Protein 3HV8 (pdb70)

B-factor: mean 33.68, std 11.23, range [19.71, 90.0]

CATH classification: 3.20.20.450

Organism: Pseudomonas aeruginosa (strain ATCC 15692 / DSM 22644 / CIP 104116 / JCM 14847 / LMG 12228 / 1C / PRS 101 / PAO1) (NCBI:txid208964)

Structure (mmCIF, N/CA/C/O backbone):
data_3HV8
#
_entry.id   3HV8
#
_cell.length_a   93.950
_cell.length_b   93.950
_cell.length_c   68.450
_cell.angle_alpha   90.00
_cell.angle_beta   90.00
_cell.angle_gamma   90.00
#
_symmetry.space_group_name_H-M   'P 41 21 2'
#
loop_
_entity.id
_entity.type
_entity.pdbx_description
1 polymer 'Protein FimX'
2 non-polymer "9,9'-[(2R,3R,3aS,5S,7aR,9R,10R,10aS,12S,14aR)-3,5,10,12-tetrahydroxy-5,12-dioxidooctahydro-2H,7H-difuro[3,2-d:3',2'-j][1,3,7,9,2,8]tetraoxadiphosphacyclododecine-2,9-diyl]bis(2-amino-1,9-dihydro-6H-purin-6-one)"
3 water water
#
loop_
_atom_site.group_PDB
_atom_site.id
_atom_site.type_symbol
_atom_site.label_atom_id
_atom_site.label_alt_id
_atom_site.label_comp_id
_atom_site.label_asym_id
_atom_site.label_entity_id
_atom_site.label_seq_id
_atom_site.pdbx_PDB_ins_code
_atom_site.Cartn_x
_atom_site.Cartn_y
_atom_site.Cartn_z
_atom_site.occupancy
_atom_site.B_iso_or_equiv
_atom_site.auth_seq_id
_atom_site.auth_comp_id
_atom_site.auth_asym_id
_atom_site.auth_atom_id
_atom_site.pdbx_PDB_model_num
ATOM 1 N N . GLY A 1 18 ? -23.273 -23.008 -23.761 1.00 49.50 441 GLY A N 1
ATOM 2 C CA . GLY A 1 18 ? -22.725 -24.287 -23.341 1.00 48.42 441 GLY A CA 1
ATOM 3 C C . GLY A 1 18 ? -23.631 -24.936 -22.312 1.00 53.72 441 GLY A C 1
ATOM 4 O O . GLY A 1 18 ? -24.786 -25.243 -22.603 1.00 56.23 441 GLY A O 1
ATOM 5 N N . ASP A 1 19 ? -23.112 -25.079 -21.111 1.00 37.94 442 ASP A N 1
ATOM 6 C CA . ASP A 1 19 ? -23.902 -25.318 -19.946 1.00 44.34 442 ASP A CA 1
ATOM 7 C C . ASP A 1 19 ? -23.487 -24.188 -18.999 1.00 33.80 442 ASP A C 1
ATOM 8 O O . ASP A 1 19 ? -22.686 -24.374 -18.120 1.00 31.62 442 ASP A O 1
ATOM 13 N N . VAL A 1 20 ? -24.022 -23.003 -19.275 1.00 32.30 443 VAL A N 1
ATOM 14 C CA . VAL A 1 20 ? -23.904 -21.859 -18.405 1.00 29.53 443 VAL A CA 1
ATOM 15 C C . VAL A 1 20 ? -24.288 -22.244 -16.981 1.00 31.38 443 VAL A C 1
ATOM 16 O O . VAL A 1 20 ? -23.667 -21.767 -16.039 1.00 27.50 443 VAL A O 1
ATOM 20 N N . ILE A 1 21 ? -25.28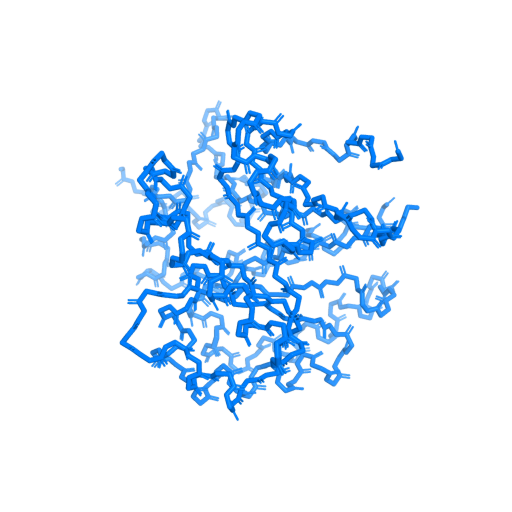5 -23.111 -16.812 1.00 27.31 444 ILE A N 1
ATOM 21 C CA . ILE A 1 21 ? -25.755 -23.469 -15.474 1.00 28.74 444 ILE A CA 1
ATOM 22 C C . ILE A 1 21 ? -24.672 -24.210 -14.697 1.00 29.44 444 ILE A C 1
ATOM 23 O O . ILE A 1 21 ? -24.354 -23.855 -13.556 1.00 29.01 444 ILE A O 1
ATOM 28 N N . ALA A 1 22 ? -24.081 -25.223 -15.323 1.00 30.10 445 ALA A N 1
ATOM 29 C CA . ALA A 1 22 ? -22.982 -25.942 -14.684 1.00 31.54 445 ALA A CA 1
ATOM 30 C C . ALA A 1 22 ? -21.823 -25.010 -14.352 1.00 28.45 445 ALA A C 1
ATOM 31 O O . ALA A 1 22 ? -21.236 -25.102 -13.270 1.00 31.37 445 ALA A O 1
ATOM 33 N N . ILE A 1 23 ? -21.487 -24.111 -15.274 1.00 27.28 446 ILE A N 1
ATOM 34 C CA . ILE A 1 23 ? -20.438 -23.130 -15.030 1.00 25.02 446 ILE A CA 1
ATOM 35 C C . ILE A 1 23 ? -20.761 -22.223 -13.833 1.00 27.82 446 ILE A C 1
ATOM 36 O O . ILE A 1 23 ? -19.901 -21.966 -12.994 1.00 27.61 446 ILE A O 1
ATOM 41 N N . LEU A 1 24 ? -21.999 -21.747 -13.744 1.00 28.07 447 LEU A N 1
ATOM 42 C CA . LEU A 1 24 ? -22.410 -20.899 -12.626 1.00 25.47 447 LEU A CA 1
ATOM 43 C C . LEU A 1 24 ? -22.374 -21.623 -11.288 1.00 28.64 447 LEU A C 1
ATOM 44 O O . LEU A 1 24 ? -21.916 -21.056 -10.285 1.00 28.02 447 LEU A O 1
ATOM 49 N N . GLN A 1 25 ? -22.871 -22.857 -11.264 1.00 27.58 448 GLN A N 1
ATOM 50 C CA . GLN A 1 25 ? -22.858 -23.660 -10.043 1.00 30.98 448 GLN A CA 1
ATOM 51 C C . GLN A 1 25 ? -21.427 -23.774 -9.511 1.00 28.63 448 GLN A C 1
ATOM 52 O O . GLN A 1 25 ? -21.173 -23.577 -8.320 1.00 30.84 448 GLN A O 1
ATOM 58 N N . GLN A 1 26 ? -20.504 -24.074 -10.411 1.00 28.71 449 GLN A N 1
ATOM 59 C CA . GLN A 1 26 ? -19.089 -24.199 -10.068 1.00 31.20 449 GLN A CA 1
ATOM 60 C C . GLN A 1 26 ? -18.481 -22.850 -9.672 1.00 31.59 449 GLN A C 1
ATOM 61 O O . GLN A 1 26 ? -17.729 -22.755 -8.704 1.00 30.58 449 GLN A O 1
ATOM 67 N N . ALA A 1 27 ? -18.805 -21.800 -10.419 1.00 27.23 450 ALA A N 1
ATOM 68 C CA . ALA A 1 27 ? -18.272 -20.465 -10.146 1.00 26.79 450 ALA A CA 1
ATOM 69 C C . ALA A 1 27 ? -18.609 -19.967 -8.734 1.00 25.29 450 ALA A C 1
ATOM 70 O O . ALA A 1 27 ? -17.774 -19.320 -8.094 1.00 26.15 450 ALA A O 1
ATOM 72 N N . LEU A 1 28 ? -19.825 -20.259 -8.276 1.00 26.46 451 LEU A N 1
ATOM 73 C CA . LEU A 1 28 ? -20.308 -19.885 -6.947 1.00 27.31 451 LEU A CA 1
ATOM 74 C C . LEU A 1 28 ? -19.514 -20.536 -5.829 1.00 31.72 451 LEU A C 1
ATOM 75 O O . LEU A 1 28 ? -19.517 -20.049 -4.696 1.00 34.06 451 LEU A O 1
ATOM 80 N N . GLU A 1 29 ? -18.843 -21.634 -6.153 1.00 27.50 452 GLU A N 1
ATOM 81 C CA . GLU A 1 29 ? -18.052 -22.357 -5.153 1.00 32.98 452 GLU A CA 1
ATOM 82 C C . GLU A 1 29 ? -16.547 -22.145 -5.294 1.00 33.00 452 GLU A C 1
ATOM 83 O O . GLU A 1 29 ? -15.770 -22.645 -4.473 1.00 33.43 452 GLU A O 1
ATOM 89 N N . THR A 1 30 ? -16.124 -21.415 -6.316 1.00 28.26 453 THR A N 1
ATOM 90 C CA . THR A 1 30 ? -14.696 -21.221 -6.575 1.00 30.17 453 THR A CA 1
ATOM 91 C C . THR A 1 30 ? -14.259 -19.763 -6.734 1.00 27.00 453 THR A C 1
ATOM 92 O O . THR A 1 30 ? -13.158 -19.488 -7.207 1.00 28.21 453 THR A O 1
ATOM 96 N N . ASN A 1 31 ? -15.121 -18.823 -6.343 1.00 27.10 454 ASN A N 1
ATOM 97 C CA . ASN A 1 31 ? -14.845 -17.387 -6.524 1.00 27.50 454 ASN A CA 1
ATOM 98 C C . ASN A 1 31 ? -14.563 -17.008 -7.975 1.00 23.53 454 ASN A C 1
ATOM 99 O O . ASN A 1 31 ? -13.771 -16.111 -8.239 1.00 27.04 454 ASN A O 1
ATOM 104 N N . SER A 1 32 ? -15.225 -17.688 -8.915 1.00 25.59 455 SER A N 1
ATOM 105 C CA . SER A 1 32 ? -14.986 -17.408 -10.325 1.00 26.83 455 SER A CA 1
ATOM 106 C C . SER A 1 32 ? -15.897 -16.294 -10.824 1.00 26.73 455 SER A C 1
ATOM 107 O O . SER A 1 32 ? -16.532 -16.408 -11.879 1.00 28.60 455 SER A O 1
ATOM 110 N N . PHE A 1 33 ? -15.945 -15.232 -10.035 1.00 26.07 456 PHE A N 1
ATOM 111 C CA . PHE A 1 33 ? -16.617 -13.977 -10.380 1.00 24.54 456 PHE A CA 1
ATOM 112 C C . PHE A 1 33 ? -15.663 -12.843 -10.051 1.00 27.98 456 PHE A C 1
ATOM 113 O O . PHE A 1 33 ? -14.717 -13.001 -9.258 1.00 28.09 456 PHE A O 1
ATOM 121 N N . ARG A 1 34 ? -15.915 -11.677 -10.626 1.00 25.96 457 ARG A N 1
ATOM 122 C CA . ARG A 1 34 ? -15.126 -10.506 -10.304 1.00 24.25 457 ARG A CA 1
ATOM 123 C C . ARG A 1 34 ? -16.070 -9.322 -10.117 1.00 25.86 457 ARG A C 1
ATOM 124 O O . ARG A 1 34 ? -17.013 -9.148 -10.895 1.00 23.70 457 ARG A O 1
ATOM 132 N N . LEU A 1 35 ? -15.824 -8.511 -9.093 1.00 24.00 458 LEU A N 1
ATOM 133 C CA . LEU A 1 35 ? -16.542 -7.249 -8.934 1.00 24.17 458 LEU A CA 1
ATOM 134 C C . LEU A 1 35 ? -15.783 -6.106 -9.597 1.00 25.35 458 LEU A C 1
ATOM 135 O O . LEU A 1 35 ? -14.563 -5.952 -9.412 1.00 26.99 458 LEU A O 1
ATOM 140 N N . LEU A 1 36 ? -16.509 -5.293 -10.363 1.00 23.73 459 LEU A N 1
ATOM 141 C CA . LEU A 1 36 ? -15.999 -4.025 -10.852 1.00 22.84 459 LEU A CA 1
ATOM 142 C C . LEU A 1 36 ? -16.743 -2.893 -10.135 1.00 24.47 459 LEU A C 1
ATOM 143 O O . LEU A 1 36 ? -17.834 -3.099 -9.585 1.00 23.76 459 LEU A O 1
ATOM 148 N N . PHE A 1 37 ? -16.155 -1.700 -10.174 1.00 23.00 460 PHE A N 1
ATOM 149 C CA . PHE A 1 37 ? -16.624 -0.547 -9.422 1.00 23.89 460 PHE A CA 1
ATOM 150 C C . PHE A 1 37 ? -16.669 0.648 -10.335 1.00 24.89 460 PHE A C 1
ATOM 151 O O . PHE A 1 37 ? -15.694 0.940 -11.021 1.00 26.31 460 PHE A O 1
ATOM 159 N N . GLN A 1 38 ? -17.807 1.330 -10.378 1.00 22.33 461 GLN A N 1
ATOM 160 C CA . GLN A 1 38 ? -17.923 2.533 -11.191 1.00 22.55 461 GLN A CA 1
ATOM 161 C C . GLN A 1 38 ? -18.331 3.703 -10.317 1.00 23.82 461 GLN A C 1
ATOM 162 O O . GLN A 1 38 ? -19.402 3.687 -9.711 1.00 24.42 461 GLN A O 1
ATOM 168 N N . PRO A 1 39 ? -17.490 4.740 -10.254 1.00 22.90 462 PRO A N 1
ATOM 169 C CA . PRO A 1 39 ? -17.766 5.824 -9.305 1.00 22.72 462 PRO A CA 1
ATOM 170 C C . PRO A 1 39 ? -19.032 6.586 -9.659 1.00 22.13 462 PRO A C 1
ATOM 171 O O . PRO A 1 39 ? -19.394 6.725 -10.836 1.00 23.97 462 PRO A O 1
ATOM 175 N N . VAL A 1 40 ? -19.716 7.047 -8.612 1.00 22.31 463 VAL A N 1
ATOM 176 C CA . VAL A 1 40 ? -20.896 7.890 -8.721 1.00 22.42 463 VAL A CA 1
ATOM 177 C C . VAL A 1 40 ? -20.498 9.234 -8.115 1.00 23.52 463 VAL A C 1
ATOM 178 O O . VAL A 1 40 ? -20.091 9.309 -6.955 1.00 26.99 463 VAL A O 1
ATOM 182 N N . ILE A 1 41 ? -20.610 10.287 -8.914 1.00 23.87 464 ILE A N 1
ATOM 183 C CA . ILE A 1 41 ? -20.021 11.579 -8.581 1.00 25.62 464 ILE A CA 1
ATOM 184 C C . ILE A 1 41 ? -21.071 12.559 -8.036 1.00 24.40 464 ILE A C 1
ATOM 185 O O . ILE A 1 41 ? -22.116 12.753 -8.655 1.00 24.39 464 ILE A O 1
ATOM 190 N N . SER A 1 42 ? -20.780 13.164 -6.880 1.00 26.16 465 SER A N 1
ATOM 191 C CA . SER A 1 42 ? -21.637 14.202 -6.285 1.00 25.67 465 S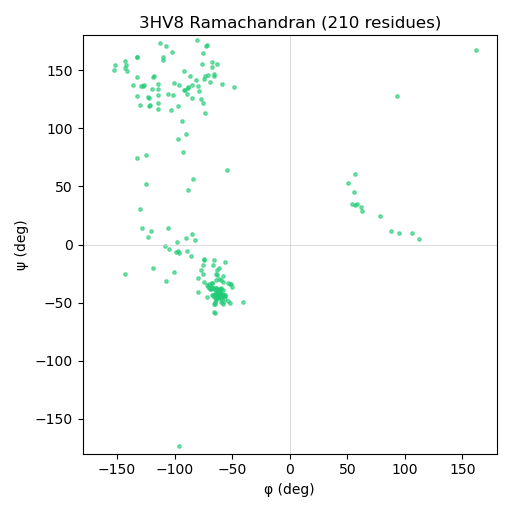ER A CA 1
ATOM 192 C C . SER A 1 42 ? -21.412 15.531 -6.986 1.00 26.78 465 SER A C 1
ATOM 193 O O . SER A 1 42 ? -20.260 15.949 -7.166 1.00 28.61 465 SER A O 1
ATOM 196 N N . LEU A 1 43 ? -22.498 16.196 -7.357 1.00 24.53 466 LEU A N 1
ATOM 197 C CA . LEU A 1 43 ? -22.418 17.540 -7.927 1.00 26.59 466 LEU A CA 1
ATOM 198 C C . LEU A 1 43 ? -22.694 18.632 -6.897 1.00 32.59 466 LEU A C 1
ATOM 199 O O . LEU A 1 43 ? -22.534 19.810 -7.204 1.00 35.44 466 LEU A O 1
ATOM 204 N N . ARG A 1 44 ? -23.101 18.258 -5.685 1.00 26.78 467 ARG A N 1
ATOM 205 C CA . ARG A 1 44 ? -23.615 19.261 -4.744 1.00 27.23 467 ARG A CA 1
ATOM 206 C C . ARG A 1 44 ? -22.845 19.359 -3.438 1.00 29.87 467 ARG A C 1
ATOM 207 O O . ARG A 1 44 ? -23.306 19.999 -2.495 1.00 30.56 467 ARG A O 1
ATOM 215 N N . GLY A 1 45 ? -21.683 18.722 -3.380 1.00 28.85 468 GLY A N 1
ATOM 216 C CA . GLY A 1 45 ? -20.764 18.930 -2.279 1.00 28.81 468 GLY A CA 1
ATOM 217 C C . GLY A 1 45 ? -20.676 17.804 -1.276 1.00 29.95 468 GLY A C 1
ATOM 218 O O . GLY A 1 45 ? -20.055 17.947 -0.222 1.00 32.68 468 GLY A O 1
ATOM 219 N N . ASP A 1 46 ? -21.286 16.667 -1.592 1.00 27.28 469 ASP A N 1
ATOM 220 C CA . ASP A 1 46 ? -21.231 15.552 -0.667 1.00 28.54 469 ASP A CA 1
ATOM 221 C C . ASP A 1 46 ? -19.862 14.887 -0.647 1.00 28.58 469 ASP A C 1
ATOM 222 O O . ASP A 1 46 ? -19.197 14.793 -1.675 1.00 31.60 469 ASP A O 1
ATOM 227 N N . SER A 1 47 ? -19.451 14.408 0.521 1.00 28.92 470 SER A N 1
ATOM 228 C CA . SER A 1 47 ? -18.084 13.922 0.698 1.00 35.14 470 SER A CA 1
ATOM 229 C C . SER A 1 47 ? -17.907 12.408 0.573 1.00 34.84 470 SER A C 1
ATOM 230 O O . SER A 1 47 ? -16.782 11.915 0.608 1.00 32.70 470 SER A O 1
ATOM 233 N N . HIS A 1 48 ? -18.997 11.662 0.425 1.00 29.52 471 HIS A N 1
ATOM 234 C CA . HIS A 1 48 ? -18.883 10.215 0.282 1.00 29.84 471 HIS A CA 1
ATOM 235 C C . HIS A 1 48 ? -18.169 9.837 -1.013 1.00 29.08 471 HIS A C 1
ATOM 236 O O . HIS A 1 48 ? -18.326 10.500 -2.034 1.00 31.59 471 HIS A O 1
ATOM 243 N N . GLU A 1 49 ? -17.395 8.756 -0.961 1.00 28.06 472 GLU A N 1
ATOM 244 C CA . GLU A 1 49 ? -16.813 8.169 -2.162 1.00 27.75 472 GLU A CA 1
ATOM 245 C C . GLU A 1 49 ? -17.701 7.013 -2.604 1.00 29.04 472 GLU A C 1
ATOM 246 O O . GLU A 1 49 ? -17.547 5.864 -2.164 1.00 30.34 472 GLU A O 1
ATOM 252 N N . ASN A 1 50 ? -18.658 7.331 -3.461 1.00 23.84 473 ASN A N 1
ATOM 253 C CA . ASN A 1 50 ? -19.659 6.349 -3.865 1.00 24.42 473 ASN A CA 1
ATOM 254 C C . ASN A 1 50 ? -19.198 5.546 -5.075 1.00 23.21 473 ASN A C 1
ATOM 255 O O . ASN A 1 50 ? -18.699 6.128 -6.050 1.00 23.39 473 ASN A O 1
ATOM 260 N N . TYR A 1 51 ? -19.385 4.223 -5.042 1.00 22.77 474 TYR A N 1
ATOM 261 C CA . TYR A 1 51 ? -19.204 3.399 -6.239 1.00 22.58 474 TYR A CA 1
ATOM 262 C C . TYR A 1 51 ? -20.366 2.444 -6.417 1.00 22.36 474 TYR A C 1
ATOM 263 O O . TYR A 1 51 ? -20.910 1.915 -5.429 1.00 23.60 474 TYR A O 1
ATOM 272 N N . GLU A 1 52 ? -20.735 2.201 -7.665 1.00 20.92 475 GLU A N 1
ATOM 273 C CA . GLU A 1 52 ? -21.628 1.102 -8.004 1.00 20.20 475 GLU A CA 1
ATOM 274 C C . GLU A 1 52 ? -20.824 -0.156 -8.244 1.00 21.40 475 GLU A C 1
ATOM 275 O O . GLU A 1 52 ? -19.789 -0.130 -8.922 1.00 22.60 475 GLU A O 1
ATOM 281 N N . VAL A 1 53 ? -21.300 -1.254 -7.675 1.00 20.52 476 VAL A N 1
ATOM 282 C CA . VAL A 1 53 ? -20.725 -2.577 -7.884 1.00 21.25 476 VAL A CA 1
ATOM 283 C C . VAL A 1 53 ? -21.387 -3.252 -9.100 1.00 21.77 476 VAL A C 1
ATOM 284 O O . VAL A 1 53 ? -22.615 -3.277 -9.222 1.00 21.55 476 VAL A O 1
ATOM 288 N N . LEU A 1 54 ? -20.564 -3.763 -10.008 1.00 21.46 477 LEU A N 1
ATOM 289 C CA . LEU A 1 54 ? -21.040 -4.463 -11.200 1.00 20.71 477 LEU A CA 1
ATOM 290 C C . LEU A 1 54 ? -20.361 -5.814 -11.302 1.00 20.61 477 LEU A C 1
ATOM 291 O O . LEU A 1 54 ? -19.145 -5.930 -11.093 1.00 24.51 477 LEU A O 1
ATOM 296 N N . LEU A 1 55 ? -21.139 -6.837 -11.620 1.00 21.41 478 LEU A N 1
ATOM 297 C CA . LEU A 1 55 ? -20.661 -8.223 -11.574 1.00 23.23 478 LEU A CA 1
ATOM 298 C C . LEU A 1 55 ? -20.177 -8.757 -12.920 1.00 23.84 478 LEU A C 1
ATOM 299 O O . LEU A 1 55 ? -20.810 -8.530 -13.940 1.00 22.74 478 LEU A O 1
ATOM 304 N N . ARG A 1 56 ? -19.059 -9.472 -12.923 1.00 23.66 479 ARG A N 1
ATOM 305 C CA . ARG A 1 56 ? -18.648 -10.209 -14.110 1.00 22.12 479 ARG A CA 1
ATOM 306 C C . ARG A 1 56 ? -18.408 -11.657 -13.718 1.00 23.47 479 ARG A C 1
ATOM 307 O O . ARG A 1 56 ? -17.842 -11.937 -12.665 1.00 24.87 479 ARG A O 1
ATOM 315 N N . LEU A 1 57 ? -18.867 -12.584 -14.545 1.00 25.06 480 LEU A N 1
ATOM 316 C CA . LEU A 1 57 ? -18.514 -13.989 -14.382 1.00 26.19 480 LEU A CA 1
ATOM 317 C C . LEU A 1 57 ? -17.132 -14.198 -15.009 1.00 27.21 480 LEU A C 1
ATOM 318 O O . LEU A 1 57 ? -16.813 -13.591 -16.021 1.00 27.62 480 LEU A O 1
ATOM 323 N N . LEU A 1 58 ? -16.296 -15.028 -14.388 1.00 26.75 481 LEU A N 1
ATOM 324 C CA . LEU A 1 58 ? -15.008 -15.346 -15.001 1.00 27.81 481 LEU A CA 1
ATOM 325 C C . LEU A 1 58 ? -15.153 -16.736 -15.586 1.00 28.95 481 LEU A C 1
ATOM 326 O O . LEU A 1 58 ? -15.436 -17.687 -14.863 1.00 30.87 481 LEU A O 1
ATOM 331 N N . ASN A 1 59 ? -15.064 -16.831 -16.910 1.00 35.50 482 ASN A N 1
ATOM 332 C CA . ASN A 1 59 ? -15.228 -18.116 -17.576 1.00 39.18 482 ASN A CA 1
ATOM 333 C C . ASN A 1 59 ? -14.000 -18.990 -17.327 1.00 40.09 482 ASN A C 1
ATOM 334 O O . ASN A 1 59 ? -13.009 -18.520 -16.767 1.00 37.28 482 ASN A O 1
ATOM 339 N N . PRO A 1 60 ? -14.068 -20.273 -17.706 1.00 42.50 483 PRO A N 1
ATOM 340 C CA . PRO A 1 60 ? -12.926 -21.134 -17.385 1.00 43.61 483 PRO A CA 1
ATOM 341 C C . PRO A 1 60 ? -11.579 -20.638 -17.928 1.00 49.66 483 PRO A C 1
ATOM 342 O O . PRO A 1 60 ? -10.553 -21.125 -17.469 1.00 47.59 483 PRO A O 1
ATOM 346 N N . GLN A 1 61 ? -11.574 -19.686 -18.859 1.00 51.57 484 GLN A N 1
ATOM 347 C CA . GLN A 1 61 ? -10.315 -19.145 -19.379 1.00 50.50 484 GLN A CA 1
ATOM 348 C C . GLN A 1 61 ? -9.903 -17.841 -18.709 1.00 51.62 484 GLN A C 1
ATOM 349 O O . GLN A 1 61 ? -8.896 -17.241 -19.081 1.00 47.35 484 GLN A O 1
ATOM 355 N N . GLY A 1 62 ? -10.684 -17.395 -17.730 1.00 47.59 485 GLY A N 1
ATOM 356 C CA . GLY A 1 62 ? -10.345 -16.191 -16.992 1.00 43.16 485 GLY A CA 1
ATOM 357 C C . GLY A 1 62 ? -10.872 -14.908 -17.618 1.00 38.13 485 GLY A C 1
ATOM 358 O O . GLY A 1 62 ? -10.474 -13.814 -17.226 1.00 38.85 485 GLY A O 1
ATOM 359 N N . GLN A 1 63 ? -11.766 -15.043 -18.594 1.00 40.36 486 GLN A N 1
ATOM 360 C CA . GLN A 1 63 ? -12.352 -13.877 -19.256 1.00 43.21 486 GLN A CA 1
ATOM 361 C C . GLN A 1 63 ? -13.582 -13.339 -18.518 1.00 26.57 486 GLN A C 1
ATOM 362 O O . GLN A 1 63 ? -14.364 -14.110 -17.966 1.00 34.22 486 GLN A O 1
ATOM 368 N N . GLU A 1 64 ? -13.746 -12.019 -18.542 1.00 34.00 487 GLU A N 1
ATOM 369 C CA . GLU A 1 64 ? -14.934 -11.394 -17.960 1.00 34.07 487 GLU A CA 1
ATOM 370 C C . GLU A 1 64 ? -16.127 -11.560 -18.887 1.00 30.88 487 GLU A C 1
ATOM 371 O O . GLU A 1 64 ? -16.068 -11.209 -20.067 1.00 35.93 487 GLU A O 1
ATOM 377 N N . VAL A 1 65 ? -17.201 -12.115 -18.339 1.00 28.48 488 VAL A N 1
ATOM 378 C CA . VAL A 1 65 ? -18.456 -12.319 -19.052 1.00 29.86 488 VAL A CA 1
ATOM 379 C C . VAL A 1 65 ? -19.515 -11.441 -18.393 1.00 28.28 488 VAL A C 1
ATOM 380 O O . VAL A 1 65 ? -19.688 -11.470 -17.176 1.00 28.51 488 VAL A O 1
ATOM 384 N N . PRO A 1 66 ? -20.227 -10.646 -19.198 1.00 28.19 489 PRO A N 1
ATOM 385 C CA . PRO A 1 66 ? -21.209 -9.686 -18.680 1.00 25.15 489 PRO A CA 1
ATOM 386 C C . PRO A 1 66 ? -22.507 -10.333 -18.230 1.00 26.19 489 PRO A C 1
ATOM 387 O O . PRO A 1 66 ? -22.858 -11.420 -18.709 1.00 26.37 489 PRO A O 1
ATOM 391 N N . PRO A 1 67 ? -23.227 -9.663 -17.316 1.00 23.98 490 PRO A N 1
ATOM 392 C CA . PRO A 1 67 ? -24.493 -10.148 -16.74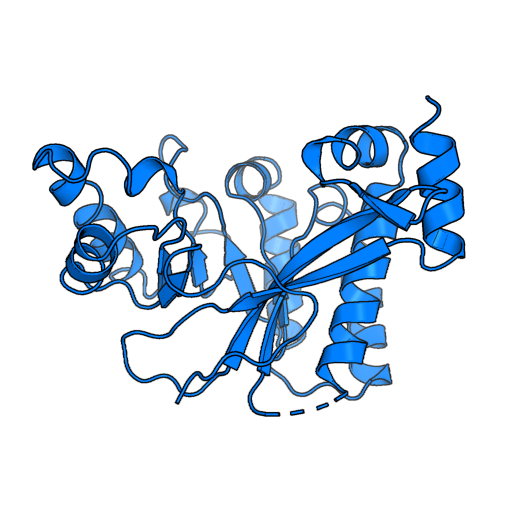5 1.00 24.08 490 PRO A CA 1
ATOM 393 C C . PRO A 1 67 ? -25.509 -10.580 -17.793 1.00 24.18 490 PRO A C 1
ATOM 394 O O . PRO A 1 67 ? -26.269 -11.528 -17.560 1.00 25.22 490 PRO A O 1
ATOM 398 N N . ALA A 1 68 ? -25.514 -9.898 -18.929 1.00 24.87 491 ALA A N 1
ATOM 399 C CA . ALA A 1 68 ? -26.431 -10.229 -20.014 1.00 24.84 491 ALA A CA 1
ATOM 400 C C . ALA A 1 68 ? -26.384 -11.710 -20.392 1.00 28.14 491 ALA A C 1
ATOM 401 O O . ALA A 1 68 ? -27.407 -12.284 -20.762 1.00 26.92 491 ALA A O 1
ATOM 403 N N . GLU A 1 69 ? -25.204 -12.323 -20.285 1.00 25.94 492 GLU A N 1
ATOM 404 C CA . GLU A 1 69 ? -25.017 -13.705 -20.730 1.00 27.25 492 GLU A CA 1
ATOM 405 C C . GLU A 1 69 ? -25.302 -14.777 -19.680 1.00 29.14 492 GLU A C 1
ATOM 406 O O . GLU A 1 69 ? -25.272 -15.977 -19.997 1.00 32.98 492 GLU A O 1
ATOM 412 N N . PHE A 1 70 ? -25.584 -14.391 -18.439 1.00 25.43 493 PHE A N 1
ATOM 413 C CA . PHE A 1 70 ? -25.801 -15.409 -17.408 1.00 25.36 493 PHE A CA 1
ATOM 414 C C . PHE A 1 70 ? -26.863 -15.136 -16.349 1.00 21.78 493 PHE A C 1
ATOM 415 O O . PHE A 1 70 ? -27.376 -16.076 -15.770 1.00 24.30 493 PHE A O 1
ATOM 423 N N . LEU A 1 71 ? -27.193 -13.871 -16.059 1.00 23.28 494 LEU A N 1
ATOM 424 C CA . LEU A 1 71 ? -28.135 -13.597 -14.966 1.00 25.09 494 LEU A CA 1
ATOM 425 C C . LEU A 1 71 ? -29.527 -14.162 -15.206 1.00 21.93 494 LEU A C 1
ATOM 426 O O . LEU A 1 71 ? -30.165 -14.693 -14.277 1.00 24.17 494 LEU A O 1
ATOM 431 N N . HIS A 1 72 ? -30.009 -14.078 -16.450 1.00 23.74 495 HIS A N 1
ATOM 432 C CA . HIS A 1 72 ? -31.317 -14.636 -16.800 1.00 25.18 495 HIS A CA 1
ATOM 433 C C . HIS A 1 72 ? -31.397 -16.139 -16.555 1.00 23.79 495 HIS A C 1
ATOM 434 O O . HIS A 1 72 ? -32.336 -16.629 -15.914 1.00 22.92 495 HIS A O 1
ATOM 441 N N . ALA A 1 73 ? -30.394 -16.863 -17.049 1.00 23.42 496 ALA A N 1
ATOM 442 C CA . ALA A 1 73 ? -30.361 -18.307 -16.928 1.00 24.84 496 ALA A CA 1
ATOM 443 C C . ALA A 1 73 ? -30.181 -18.675 -15.459 1.00 21.16 496 ALA A C 1
ATOM 444 O O . ALA A 1 73 ? -30.788 -19.602 -14.960 1.00 22.68 496 ALA A O 1
ATOM 446 N N . ALA A 1 74 ? -29.383 -17.888 -14.748 1.00 23.36 497 ALA A N 1
ATOM 447 C CA . ALA A 1 74 ? -29.175 -18.131 -13.325 1.00 23.93 497 ALA A CA 1
ATOM 448 C C . ALA A 1 74 ? -30.490 -18.103 -12.564 1.00 22.54 497 ALA A C 1
ATOM 449 O O . ALA A 1 74 ? -30.795 -19.001 -11.774 1.00 24.37 497 ALA A O 1
ATOM 451 N N . LYS A 1 75 ? -31.283 -17.064 -12.792 1.00 23.28 498 LYS A N 1
ATOM 452 C CA . LYS A 1 75 ? -32.558 -16.963 -12.090 1.00 23.53 498 LYS A CA 1
ATOM 453 C C . LYS A 1 75 ? -33.486 -18.151 -12.390 1.00 24.00 498 LYS A C 1
ATOM 454 O O . LYS A 1 75 ? -34.092 -18.731 -11.483 1.00 25.96 498 LYS A O 1
ATOM 460 N N . GLU A 1 76 ? -33.561 -18.531 -13.662 1.00 24.40 499 GLU A N 1
ATOM 461 C CA . GLU A 1 76 ? -34.427 -19.635 -14.068 1.00 26.21 499 GLU A CA 1
ATOM 462 C C . GLU A 1 76 ? -33.975 -20.964 -13.436 1.00 25.39 499 GLU A C 1
ATOM 463 O O . GLU A 1 76 ? -34.806 -21.828 -13.122 1.00 27.12 499 GLU A O 1
ATOM 469 N N . ALA A 1 77 ? -32.670 -21.088 -13.194 1.00 24.57 500 ALA A N 1
ATOM 470 C CA . ALA A 1 77 ? -32.092 -22.292 -12.593 1.00 25.37 500 ALA A CA 1
ATOM 471 C C . ALA A 1 77 ? -32.025 -22.237 -11.072 1.00 29.01 500 ALA A C 1
ATOM 472 O O . ALA A 1 77 ? -31.444 -23.124 -10.449 1.00 29.53 500 ALA A O 1
ATOM 474 N N . GLY A 1 78 ? -32.580 -21.189 -10.464 1.00 25.75 501 GLY A N 1
ATOM 475 C CA . GLY A 1 78 ? -32.626 -21.114 -9.016 1.00 26.90 501 GLY A CA 1
ATOM 476 C C . GLY A 1 78 ? -31.320 -20.694 -8.357 1.00 27.16 501 GLY A C 1
ATOM 477 O O . GLY A 1 78 ? -31.094 -20.999 -7.187 1.00 30.72 501 GLY A O 1
ATOM 478 N N . LEU A 1 79 ? -30.476 -19.988 -9.101 1.00 22.12 502 LEU A N 1
ATOM 479 C CA . LEU A 1 79 ? -29.161 -19.561 -8.615 1.00 23.63 502 LEU A CA 1
ATOM 480 C C . LEU A 1 79 ? -29.059 -18.058 -8.335 1.00 22.12 502 LEU A C 1
ATOM 481 O O . LEU A 1 79 ? -28.000 -17.587 -7.914 1.00 23.60 502 LEU A O 1
ATOM 486 N N . ALA A 1 80 ? -30.136 -17.302 -8.573 1.00 23.45 503 ALA A N 1
ATOM 487 C CA . ALA A 1 80 ? -30.027 -15.841 -8.507 1.00 23.27 503 ALA A CA 1
ATOM 488 C C . ALA A 1 80 ? -29.783 -15.330 -7.088 1.00 22.98 503 ALA A C 1
ATOM 489 O O . ALA A 1 80 ? -29.011 -14.387 -6.888 1.00 22.71 503 ALA A O 1
ATOM 491 N N . GLU A 1 81 ? -30.424 -15.952 -6.103 1.00 23.56 504 GLU A N 1
ATOM 492 C CA . GLU A 1 81 ? -30.209 -15.552 -4.723 1.00 22.62 504 GLU A CA 1
ATOM 493 C C . GLU A 1 81 ? -28.772 -15.807 -4.301 1.00 22.76 504 GLU A C 1
ATOM 494 O O . GLU A 1 81 ? -28.138 -14.963 -3.670 1.00 23.73 504 GLU A O 1
ATOM 500 N N . LYS A 1 82 ? -28.241 -16.972 -4.671 1.00 22.01 505 LYS A N 1
ATOM 501 C CA . LYS A 1 82 ? -26.850 -17.299 -4.350 1.00 24.59 505 LYS A CA 1
ATOM 502 C C . LYS A 1 82 ? -25.861 -16.328 -4.988 1.00 21.52 505 LYS A C 1
ATOM 503 O O . LYS A 1 82 ? -24.876 -15.944 -4.370 1.00 23.61 505 LYS A O 1
ATOM 509 N N . ILE A 1 83 ? -26.098 -15.933 -6.235 1.00 22.36 506 ILE A N 1
ATOM 510 C CA . ILE A 1 83 ? -25.244 -14.936 -6.862 1.00 21.58 506 IL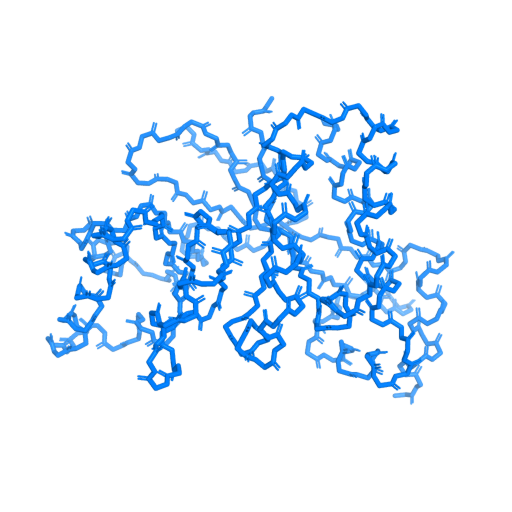E A CA 1
ATOM 511 C C . ILE A 1 83 ? -25.298 -13.610 -6.104 1.00 22.17 506 ILE A C 1
ATOM 512 O O . ILE A 1 83 ? -24.260 -13.002 -5.818 1.00 22.64 506 ILE A O 1
ATOM 517 N N . ASP A 1 84 ? -26.500 -13.174 -5.744 1.00 20.98 507 ASP A N 1
ATOM 518 C CA . ASP A 1 84 ? -26.627 -11.939 -4.979 1.00 22.77 507 ASP A CA 1
ATOM 519 C C . ASP A 1 84 ? -25.903 -12.033 -3.626 1.00 24.42 507 ASP A C 1
ATOM 520 O O . ASP A 1 84 ? -25.247 -11.081 -3.215 1.00 22.33 507 ASP A O 1
ATOM 525 N N . ARG A 1 85 ? -26.000 -13.171 -2.941 1.00 21.97 508 ARG A N 1
ATOM 526 C CA . ARG A 1 85 ? -25.299 -13.300 -1.663 1.00 23.15 508 ARG A CA 1
ATOM 527 C C . ARG A 1 85 ? -23.787 -13.228 -1.868 1.00 23.31 508 ARG A C 1
ATOM 528 O O . ARG A 1 85 ? -23.088 -12.642 -1.042 1.00 23.44 508 ARG A O 1
ATOM 536 N N . TRP A 1 86 ? -23.280 -13.808 -2.960 1.00 22.46 509 TRP A N 1
ATOM 537 C CA . TRP A 1 86 ? -21.844 -13.743 -3.262 1.00 22.71 509 TRP A CA 1
ATOM 538 C C . TRP A 1 86 ? -21.430 -12.280 -3.448 1.00 22.67 509 TRP A C 1
ATOM 539 O O . TRP A 1 86 ? -20.421 -11.827 -2.905 1.00 23.55 509 TRP A O 1
ATOM 550 N N . VAL A 1 87 ? -22.224 -11.527 -4.203 1.00 22.36 510 VAL A N 1
ATOM 551 C CA . VAL A 1 87 ? -21.900 -10.137 -4.455 1.00 23.23 510 VAL A CA 1
ATOM 552 C C . VAL A 1 87 ? -21.934 -9.328 -3.174 1.00 21.99 510 VAL A C 1
ATOM 553 O O . VAL A 1 87 ? -21.020 -8.557 -2.902 1.00 23.17 510 VAL A O 1
ATOM 557 N N . ILE A 1 88 ? -22.989 -9.521 -2.383 1.00 21.29 511 ILE A N 1
ATOM 558 C CA . ILE A 1 88 ? -23.161 -8.766 -1.148 1.00 22.40 511 ILE A CA 1
ATOM 559 C C . ILE A 1 88 ? -22.062 -9.119 -0.156 1.00 25.68 511 ILE A C 1
ATOM 560 O O . ILE A 1 88 ? -21.481 -8.240 0.462 1.00 23.41 511 ILE A O 1
ATOM 565 N N . LEU A 1 89 ? -21.774 -10.404 -0.004 1.00 23.55 512 LEU A N 1
ATOM 566 C CA . LEU A 1 89 ? -20.741 -10.821 0.939 1.00 26.08 512 LEU A CA 1
ATOM 567 C C . LEU A 1 89 ? -19.400 -10.188 0.597 1.00 26.03 512 LEU A C 1
ATOM 568 O O . LEU A 1 89 ? -18.667 -9.690 1.472 1.00 27.08 512 LEU A O 1
ATOM 573 N N . ASN A 1 90 ? -19.063 -10.191 -0.683 1.00 24.58 513 ASN A N 1
ATOM 574 C CA . ASN A 1 90 ? -17.798 -9.643 -1.130 1.00 26.31 513 ASN A CA 1
ATOM 575 C C . ASN A 1 90 ? -17.763 -8.125 -1.124 1.00 32.56 513 ASN A C 1
ATOM 576 O O . ASN A 1 90 ? -16.732 -7.521 -0.857 1.00 30.90 513 ASN A O 1
ATOM 581 N N . SER A 1 91 ? -18.904 -7.507 -1.380 1.00 25.47 514 SER A N 1
ATOM 582 C CA . SER A 1 91 ? -18.980 -6.057 -1.290 1.00 27.94 514 SER A CA 1
ATOM 583 C C . SER A 1 91 ? -18.719 -5.625 0.141 1.00 30.56 514 SER A C 1
ATOM 584 O O . SER A 1 91 ? -17.943 -4.688 0.381 1.00 30.53 514 SER A O 1
ATOM 587 N N . ILE A 1 92 ? -19.355 -6.308 1.092 1.00 28.04 515 ILE A N 1
ATOM 588 C CA . ILE A 1 92 ? -19.187 -6.013 2.516 1.00 31.89 515 ILE A CA 1
ATOM 589 C C . ILE A 1 92 ? -17.717 -6.126 2.902 1.00 37.12 515 ILE A C 1
ATOM 590 O O . ILE A 1 92 ? -17.181 -5.275 3.613 1.00 38.66 515 ILE A O 1
ATOM 595 N N . LYS A 1 93 ? -17.063 -7.171 2.414 1.00 32.56 516 LYS A N 1
ATOM 596 C CA . LYS A 1 93 ? -15.650 -7.398 2.703 1.00 35.88 516 LYS A CA 1
ATOM 597 C C . LYS A 1 93 ? -14.729 -6.324 2.111 1.00 44.09 516 LYS A C 1
ATOM 598 O O . LYS A 1 93 ? -13.983 -5.675 2.847 1.00 44.56 516 LYS A O 1
ATOM 604 N N . LEU A 1 94 ? -14.776 -6.151 0.788 1.00 40.46 517 LEU A N 1
ATOM 605 C CA . LEU A 1 94 ? -13.923 -5.185 0.089 1.00 38.47 517 LEU A CA 1
ATOM 606 C C . LEU A 1 94 ? -14.148 -3.790 0.634 1.00 44.05 517 LEU A C 1
ATOM 607 O O . LEU A 1 94 ? -13.230 -2.959 0.666 1.00 44.04 517 LEU A O 1
ATOM 612 N N . LEU A 1 95 ? -15.380 -3.531 1.052 1.00 41.61 518 LEU A N 1
ATOM 613 C CA . LEU A 1 95 ? -15.730 -2.249 1.627 1.00 42.31 518 LEU A CA 1
ATOM 614 C C . LEU A 1 95 ? -14.960 -2.103 2.923 1.00 44.90 518 LEU A C 1
ATOM 615 O O . LEU A 1 95 ? -14.178 -1.169 3.083 1.00 52.51 518 LEU A O 1
ATOM 620 N N . ALA A 1 96 ? -15.181 -3.042 3.842 1.00 44.13 519 ALA A N 1
ATOM 621 C CA . ALA A 1 96 ? -14.485 -3.055 5.128 1.00 49.76 519 ALA A CA 1
ATOM 622 C C . ALA A 1 96 ? -13.008 -2.689 4.972 1.00 51.37 519 ALA A C 1
ATOM 623 O O . ALA A 1 96 ? -12.495 -1.826 5.687 1.00 55.61 519 ALA A O 1
ATOM 625 N N . GLU A 1 97 ? -12.332 -3.340 4.030 1.00 48.81 520 GLU A N 1
ATOM 626 C CA . GLU A 1 97 ? -10.972 -2.952 3.673 1.00 51.94 520 GLU A CA 1
ATOM 627 C C . GLU A 1 97 ? -10.932 -1.472 3.305 1.00 58.75 520 GLU A C 1
ATOM 628 O O . GLU A 1 97 ? -9.895 -0.820 3.416 1.00 54.82 520 GLU A O 1
ATOM 634 N N . HIS A 1 103 ? -11.460 5.915 4.198 1.00 52.38 526 HIS A N 1
ATOM 635 C CA . HIS A 1 103 ? -12.274 6.207 3.024 1.00 43.54 526 HIS A CA 1
ATOM 636 C C . HIS A 1 103 ? -13.755 6.221 3.377 1.00 42.98 526 HIS A C 1
ATOM 637 O O . HIS A 1 103 ? -14.269 5.264 3.962 1.00 43.82 526 HIS A O 1
ATOM 644 N N . GLN A 1 104 ? -14.442 7.298 3.011 1.00 34.77 527 GLN A N 1
ATOM 645 C CA . GLN A 1 104 ? -15.878 7.402 3.261 1.00 33.19 527 GLN A CA 1
ATOM 646 C C . GLN A 1 104 ? -16.657 6.699 2.138 1.00 33.09 527 GLN A C 1
ATOM 647 O O . GLN A 1 104 ? -17.519 7.297 1.486 1.00 36.50 527 GLN A O 1
ATOM 653 N N . THR A 1 105 ? -16.347 5.423 1.933 1.00 33.02 528 THR A N 1
ATOM 654 C CA . THR A 1 105 ? -16.861 4.658 0.803 1.00 29.91 528 THR A CA 1
ATOM 655 C C . THR A 1 105 ? -18.285 4.181 1.044 1.00 28.32 528 THR A C 1
ATOM 656 O O . THR A 1 105 ? -18.611 3.699 2.124 1.00 28.70 528 THR A O 1
ATOM 660 N N . LYS A 1 106 ? -19.118 4.307 0.018 1.00 27.17 529 LYS A N 1
ATOM 661 C CA . LYS A 1 106 ? -20.461 3.737 0.025 1.00 24.19 529 LYS A CA 1
ATOM 662 C C . LYS A 1 106 ? -20.606 2.939 -1.263 1.00 25.17 529 LYS A C 1
ATOM 663 O O . LYS A 1 106 ? -20.183 3.401 -2.324 1.00 25.04 529 LYS A O 1
ATOM 669 N N . LEU A 1 107 ? -21.183 1.743 -1.181 1.00 24.07 530 LEU A N 1
ATOM 670 C CA . LEU A 1 107 ? -21.354 0.892 -2.366 1.00 22.74 530 LEU A CA 1
ATOM 671 C C . LEU A 1 107 ? -22.820 0.708 -2.709 1.00 22.95 530 LEU A C 1
ATOM 672 O O . LEU A 1 107 ? -23.638 0.437 -1.824 1.00 24.34 530 LEU A O 1
ATOM 677 N N . PHE A 1 108 ? -23.129 0.857 -3.994 1.00 21.95 531 PHE A N 1
ATOM 678 C CA . PHE A 1 108 ? -24.455 0.598 -4.548 1.00 21.45 531 PHE A CA 1
ATOM 679 C C . PHE A 1 108 ? -24.454 -0.805 -5.127 1.00 22.09 531 PHE A C 1
ATOM 680 O O . PHE A 1 108 ? -23.654 -1.110 -6.032 1.00 22.92 531 PHE A O 1
ATOM 688 N N . VAL A 1 109 ? -25.313 -1.673 -4.590 1.00 22.09 532 VAL A N 1
ATOM 689 C CA . VAL A 1 109 ? -25.283 -3.091 -4.920 1.00 22.38 532 VAL A CA 1
ATOM 690 C C . VAL A 1 109 ? -26.632 -3.523 -5.463 1.00 21.52 532 VAL A C 1
ATOM 691 O O . VAL A 1 109 ? -27.668 -3.302 -4.825 1.00 22.46 532 VAL A O 1
ATOM 695 N N . HIS A 1 110 ? -26.634 -4.149 -6.634 1.00 21.79 533 HIS A N 1
ATOM 696 C CA . HIS A 1 110 ? -27.855 -4.620 -7.269 1.00 21.04 533 HIS A CA 1
ATOM 697 C C . HIS A 1 110 ? -28.472 -5.810 -6.547 1.00 23.53 533 HIS A C 1
ATOM 698 O O . HIS A 1 110 ? -27.754 -6.667 -6.001 1.00 23.66 533 HIS A O 1
ATOM 705 N N . LEU A 1 111 ? -29.803 -5.865 -6.559 1.00 20.91 534 LEU A N 1
ATOM 706 C CA . LEU A 1 111 ? -30.541 -7.056 -6.146 1.00 22.79 534 LEU A CA 1
ATOM 707 C C . LEU A 1 111 ? -31.382 -7.571 -7.307 1.00 22.97 534 LEU A C 1
ATOM 708 O O . LEU A 1 111 ? -32.096 -6.794 -7.966 1.00 24.21 534 LEU A O 1
ATOM 713 N N . SER A 1 112 ? -31.336 -8.873 -7.554 1.00 24.85 535 SER A N 1
ATOM 714 C CA . SER A 1 112 ? -32.246 -9.478 -8.526 1.00 23.51 535 SER A CA 1
ATOM 715 C C . SER A 1 112 ? -33.656 -9.603 -7.945 1.00 23.83 535 SER A C 1
ATOM 716 O O . SER A 1 112 ? -33.856 -9.504 -6.731 1.00 22.85 535 SER A O 1
ATOM 719 N N . SER A 1 113 ? -34.635 -9.842 -8.816 1.00 24.02 536 SER A N 1
ATOM 720 C CA . SER A 1 113 ? -36.001 -10.028 -8.343 1.00 23.73 536 SER A CA 1
ATOM 721 C C . SER A 1 113 ? -36.115 -11.235 -7.415 1.00 25.14 536 SER A C 1
ATOM 722 O O . SER A 1 113 ? -36.966 -11.262 -6.529 1.00 24.84 536 SER A O 1
ATOM 725 N N . ALA A 1 114 ? -35.273 -12.240 -7.619 1.00 23.84 537 ALA A N 1
ATOM 726 C CA . ALA A 1 114 ? -35.306 -13.401 -6.735 1.00 25.24 537 ALA A CA 1
ATOM 727 C C . ALA A 1 114 ? -34.981 -12.993 -5.303 1.00 25.32 537 ALA A C 1
ATOM 728 O O . ALA A 1 114 ? -35.638 -13.436 -4.363 1.00 27.61 537 ALA A O 1
ATOM 730 N N . SER A 1 115 ? -33.999 -12.115 -5.126 1.00 24.86 538 SER A N 1
ATOM 731 C CA . SER A 1 115 ? -33.667 -11.655 -3.783 1.00 24.94 538 SER A CA 1
ATOM 732 C C . SER A 1 115 ? -34.791 -10.817 -3.168 1.00 27.97 538 SER A C 1
ATOM 733 O O . SER A 1 115 ? -35.002 -10.856 -1.958 1.00 26.50 538 SER A O 1
ATOM 736 N N A LEU A 1 116 ? -35.525 -10.068 -3.987 0.51 27.58 539 LEU A N 1
ATOM 737 N N B LEU A 1 116 ? -35.519 -10.105 -4.023 0.49 27.22 539 LEU A N 1
ATOM 738 C CA A LEU A 1 116 ? -36.666 -9.317 -3.458 0.51 28.86 539 LEU A CA 1
ATOM 739 C CA B LEU A 1 116 ? -36.658 -9.296 -3.602 0.49 29.23 539 LEU A CA 1
ATOM 740 C C A LEU A 1 116 ? -37.651 -10.256 -2.793 0.51 32.92 539 LEU A C 1
ATOM 741 C C B LEU A 1 116 ? -37.739 -10.167 -2.949 0.49 32.37 539 LEU A C 1
ATOM 742 O O A LEU A 1 116 ? -38.227 -9.942 -1.751 0.51 35.04 539 LEU A O 1
ATOM 743 O O B LEU A 1 116 ? -38.444 -9.725 -2.040 0.49 32.59 539 LEU A O 1
ATOM 752 N N . GLN A 1 117 ? -37.846 -11.411 -3.414 1.00 29.59 540 GLN A N 1
ATOM 753 C CA . GLN A 1 117 ? -38.841 -12.364 -2.936 1.00 31.34 540 GLN A CA 1
ATOM 754 C C . GLN A 1 117 ? -38.350 -13.308 -1.833 1.00 35.29 540 GLN A C 1
ATOM 755 O O . GLN A 1 117 ? -39.096 -14.169 -1.366 1.00 41.82 540 GLN A O 1
ATOM 761 N N . ASP A 1 118 ? -37.096 -13.151 -1.423 1.00 30.22 541 ASP A N 1
ATOM 762 C CA . ASP A 1 118 ? -36.432 -14.110 -0.534 1.00 27.17 541 ASP A CA 1
ATOM 763 C C . ASP A 1 118 ? -36.588 -13.662 0.914 1.00 29.89 541 ASP A C 1
ATOM 764 O O . ASP A 1 118 ? -35.945 -12.713 1.337 1.00 30.54 541 ASP A O 1
ATOM 769 N N . PRO A 1 119 ? -37.448 -14.350 1.688 1.00 32.66 542 PRO A N 1
ATOM 770 C CA . PRO A 1 119 ? -37.664 -13.965 3.088 1.00 36.01 542 PRO A CA 1
ATOM 771 C C . PRO A 1 119 ? -36.413 -14.174 3.942 1.00 33.25 542 PRO A C 1
ATOM 772 O O . PRO A 1 119 ? -36.331 -13.669 5.057 1.00 37.19 542 PRO A O 1
ATOM 776 N N . GLY A 1 120 ? -35.433 -14.905 3.423 1.00 32.42 543 GLY A N 1
ATOM 777 C CA . GLY A 1 120 ? -34.206 -15.126 4.167 1.00 31.42 543 GLY A CA 1
ATOM 778 C C . GLY A 1 120 ? -33.147 -14.045 4.006 1.00 26.41 543 GLY A C 1
ATOM 779 O O . GLY A 1 120 ? -32.147 -14.036 4.718 1.00 29.33 543 GLY A O 1
ATOM 780 N N . LEU A 1 121 ? -33.364 -13.127 3.064 1.00 29.58 544 LEU A N 1
ATOM 781 C CA . LEU A 1 121 ? -32.342 -12.139 2.760 1.00 30.36 544 LEU A CA 1
ATOM 782 C C . LEU A 1 121 ? -32.067 -11.214 3.949 1.00 24.93 544 LEU A C 1
ATOM 783 O O . LEU A 1 121 ? -30.918 -11.031 4.348 1.00 26.47 544 LEU A O 1
ATOM 788 N N A LEU A 1 122 ? -33.127 -10.624 4.497 0.40 28.91 545 LEU A N 1
ATOM 789 N N B LEU A 1 122 ? -33.125 -10.634 4.508 0.60 28.93 545 LEU A N 1
ATOM 790 C CA A LEU A 1 122 ? -32.989 -9.707 5.633 0.40 31.70 545 LEU A CA 1
ATOM 791 C CA B LEU A 1 122 ? -32.961 -9.704 5.624 0.60 31.67 545 LEU A CA 1
ATOM 792 C C A LEU A 1 122 ? -32.303 -10.327 6.853 0.40 29.65 545 LEU A C 1
ATOM 793 C C B LEU A 1 122 ? -32.288 -10.333 6.849 0.60 29.69 545 LEU A C 1
ATOM 794 O O A LEU A 1 122 ? -31.339 -9.764 7.370 0.40 30.92 545 LEU A O 1
ATOM 795 O O B LEU A 1 122 ? -31.314 -9.783 7.363 0.60 31.08 545 LEU A O 1
ATOM 804 N N . PRO A 1 123 ? -32.800 -11.487 7.325 1.00 32.43 546 PRO A N 1
ATOM 805 C CA . PRO A 1 123 ? -32.138 -12.135 8.462 1.00 34.31 546 PRO A CA 1
ATOM 806 C C . PRO A 1 123 ? -30.658 -12.396 8.175 1.00 32.76 546 PRO A C 1
ATOM 807 O O . PRO A 1 123 ? -29.814 -12.141 9.031 1.00 32.66 546 PRO A O 1
ATOM 811 N N . TRP A 1 124 ? -30.340 -12.881 6.976 1.00 30.00 547 TRP A N 1
ATOM 812 C CA . TRP A 1 124 ? -28.952 -13.160 6.633 1.00 27.83 547 TRP A CA 1
ATOM 813 C C . TRP A 1 124 ? -28.110 -11.887 6.560 1.00 28.37 547 TRP A C 1
ATOM 814 O O . TRP A 1 124 ? -26.983 -11.846 7.037 1.00 29.00 547 TRP A O 1
ATOM 825 N N . LEU A 1 125 ? -28.666 -10.844 5.944 1.00 27.40 548 LEU A N 1
ATOM 826 C CA . LEU A 1 125 ? -27.919 -9.606 5.783 1.00 29.55 548 LEU A CA 1
ATOM 827 C C . LEU A 1 125 ? -27.574 -9.017 7.149 1.00 29.71 548 LEU A C 1
ATOM 828 O O . LEU A 1 125 ? -26.470 -8.535 7.356 1.00 32.36 548 LEU A O 1
ATOM 833 N N . GLY A 1 126 ? -28.530 -9.099 8.068 1.00 32.25 549 GLY A N 1
ATOM 834 C CA . GLY A 1 126 ? -28.325 -8.633 9.426 1.00 36.12 549 GLY A CA 1
ATOM 835 C C . GLY A 1 126 ? -27.096 -9.264 10.051 1.00 40.03 549 GLY A C 1
ATOM 836 O O . GLY A 1 126 ? -26.244 -8.572 10.614 1.00 39.27 549 GLY A O 1
ATOM 837 N N . VAL A 1 127 ? -26.988 -10.583 9.939 1.00 33.08 550 VAL A N 1
ATOM 838 C CA . VAL A 1 127 ? -25.838 -11.278 10.518 1.00 36.60 550 VAL A CA 1
ATOM 839 C C . VAL A 1 127 ? -24.544 -11.015 9.750 1.00 34.47 550 VAL A C 1
ATOM 840 O O . VAL A 1 127 ? -23.476 -10.916 10.341 1.00 36.70 550 VAL A O 1
ATOM 844 N N . ALA A 1 128 ? -24.644 -10.876 8.429 1.00 30.07 551 ALA A N 1
ATOM 845 C CA . ALA A 1 128 ? -23.474 -10.626 7.601 1.00 31.58 551 ALA A CA 1
ATOM 846 C C . ALA A 1 128 ? -22.841 -9.253 7.871 1.00 32.86 551 ALA A C 1
ATOM 847 O O . ALA A 1 128 ? -21.616 -9.104 7.862 1.00 32.54 551 ALA A O 1
ATOM 849 N N . LEU A 1 129 ? -23.688 -8.258 8.113 1.00 37.07 552 LEU A N 1
ATOM 850 C CA . LEU A 1 129 ? -23.209 -6.923 8.442 1.00 38.98 552 LEU A CA 1
ATOM 851 C C . LEU A 1 129 ? -22.486 -6.933 9.782 1.00 42.90 552 LEU A C 1
ATOM 852 O O . LEU A 1 129 ? -21.354 -6.462 9.875 1.00 42.34 552 LEU A O 1
ATOM 857 N N . LYS A 1 130 ? -23.133 -7.495 10.802 1.00 46.81 553 LYS A N 1
ATOM 858 C CA . LYS A 1 130 ? -22.545 -7.577 12.143 1.00 45.90 553 LYS A CA 1
ATOM 859 C C . LYS A 1 130 ? -21.188 -8.282 12.139 1.00 49.55 553 LYS A C 1
ATOM 860 O O . LYS A 1 130 ? -20.246 -7.829 12.786 1.00 53.83 553 LYS A O 1
ATOM 866 N N . ALA A 1 131 ? -21.087 -9.382 11.400 1.00 41.26 554 ALA A N 1
ATOM 867 C CA . ALA A 1 131 ? -19.838 -10.138 11.328 1.00 45.77 554 ALA A CA 1
ATOM 868 C C . ALA A 1 131 ? -18.645 -9.336 10.795 1.00 50.34 554 ALA A C 1
ATOM 869 O O . ALA A 1 131 ? -17.499 -9.596 11.165 1.00 49.76 554 ALA A O 1
ATOM 871 N N . ALA A 1 132 ? -18.909 -8.374 9.915 1.00 45.08 555 ALA A N 1
ATOM 872 C CA . ALA A 1 132 ? -17.842 -7.563 9.344 1.00 48.00 555 ALA A CA 1
ATOM 873 C C . ALA A 1 132 ? -17.711 -6.257 10.118 1.00 47.38 555 ALA A C 1
ATOM 874 O O . ALA A 1 132 ? -16.785 -5.477 9.886 1.00 50.51 555 ALA A O 1
ATOM 876 N N . ARG A 1 133 ? -18.651 -6.022 11.026 1.00 50.83 556 ARG A N 1
ATOM 877 C CA . ARG A 1 133 ? -18.621 -4.803 11.815 1.00 57.83 556 ARG A CA 1
ATOM 878 C C . ARG A 1 133 ? -18.628 -3.635 10.839 1.00 58.91 556 ARG A C 1
ATOM 879 O O . ARG A 1 133 ? -17.688 -2.835 10.777 1.00 58.93 556 ARG A O 1
ATOM 887 N N . LEU A 1 134 ? -19.699 -3.577 10.053 1.00 55.41 557 LEU A N 1
ATOM 888 C CA . LEU A 1 134 ? -19.858 -2.552 9.038 1.00 48.58 557 LEU A CA 1
ATOM 889 C C . LEU A 1 134 ? -20.598 -1.355 9.616 1.00 48.94 557 LEU A C 1
ATOM 890 O O . LEU A 1 134 ? -21.618 -1.505 10.294 1.00 47.53 557 LEU A O 1
ATOM 895 N N . PRO A 1 135 ? -20.073 -0.154 9.357 1.00 47.18 558 PRO A N 1
ATOM 896 C CA . PRO A 1 135 ? -20.685 1.106 9.785 1.00 45.76 558 PRO A CA 1
ATOM 897 C C . PRO A 1 135 ? -22.044 1.302 9.136 1.00 47.29 558 PRO A C 1
ATOM 898 O O . PRO A 1 135 ? -22.276 0.744 8.061 1.00 45.52 558 PRO A O 1
ATOM 902 N N . PRO A 1 136 ? -22.926 2.099 9.767 1.00 47.00 559 PRO A N 1
ATOM 903 C CA . PRO A 1 136 ? -24.261 2.366 9.214 1.00 44.56 559 PRO A CA 1
ATOM 904 C C . PRO A 1 136 ? -24.115 3.189 7.941 1.00 46.45 559 PRO A C 1
ATOM 905 O O . PRO A 1 136 ? -23.100 3.863 7.776 1.00 46.30 559 PRO A O 1
ATOM 909 N N . GLU A 1 137 ? -25.113 3.141 7.066 1.00 40.53 560 GLU A N 1
ATOM 910 C CA . GLU A 1 137 ? -25.050 3.834 5.779 1.00 43.75 560 GLU A CA 1
ATOM 911 C C . GLU A 1 137 ? -23.762 3.527 5.012 1.00 37.08 560 GLU A C 1
ATOM 912 O O . GLU A 1 137 ? -23.040 4.439 4.599 1.00 41.49 560 GLU A O 1
ATOM 918 N N . SER A 1 138 ? -23.457 2.247 4.828 1.00 32.36 561 SER A N 1
ATOM 919 C CA . SER A 1 138 ? -22.317 1.865 4.003 1.00 31.94 561 SER A CA 1
ATOM 920 C C . SER A 1 138 ? -22.794 1.284 2.681 1.00 27.38 561 SER A C 1
ATOM 921 O O . SER A 1 138 ? -22.123 1.417 1.660 1.00 26.63 561 SER A O 1
ATOM 924 N N . LEU A 1 139 ? -23.948 0.628 2.721 1.00 27.97 562 LEU A N 1
ATOM 925 C CA . LEU A 1 139 ? -24.508 -0.055 1.563 1.00 23.79 562 LEU A CA 1
ATOM 926 C C . LEU A 1 139 ? -25.807 0.580 1.098 1.00 24.32 562 LEU A C 1
ATOM 927 O O . LEU A 1 139 ? -26.673 0.913 1.913 1.00 25.71 562 LEU A O 1
ATOM 932 N N . VAL A 1 140 ? -25.954 0.703 -0.216 1.00 23.60 563 VAL A N 1
ATOM 933 C CA . VAL A 1 140 ? -27.203 1.108 -0.838 1.00 22.74 563 VAL A CA 1
ATOM 934 C C . VAL A 1 140 ? -27.635 0.003 -1.781 1.00 23.68 563 VAL A C 1
ATOM 935 O O . VAL A 1 140 ? -26.893 -0.327 -2.723 1.00 26.38 563 VAL A O 1
ATOM 939 N N . PHE A 1 141 ? -28.808 -0.575 -1.556 1.00 21.63 564 PHE A N 1
ATOM 940 C CA . PHE A 1 141 ? -29.300 -1.654 -2.424 1.00 19.71 564 PHE A CA 1
ATOM 941 C C . PHE A 1 141 ? -30.151 -1.113 -3.554 1.00 22.55 564 PHE A C 1
ATOM 942 O O . PHE A 1 141 ? -31.047 -0.286 -3.324 1.00 23.82 564 PHE A O 1
ATOM 950 N N A GLN A 1 142 ? -29.825 -1.527 -4.776 0.56 21.08 565 GLN A N 1
ATOM 951 N N B GLN A 1 142 ? -29.884 -1.586 -4.768 0.44 20.51 565 GLN A N 1
ATOM 952 C CA A GLN A 1 142 ? -30.515 -1.040 -5.956 0.56 21.62 565 GLN A CA 1
ATOM 953 C CA B GLN A 1 142 ? -30.477 -1.024 -5.974 0.44 21.54 565 GLN A CA 1
ATOM 954 C C A GLN A 1 142 ? -31.490 -2.075 -6.451 0.56 21.86 565 GLN A C 1
ATOM 955 C C B GLN A 1 142 ? -31.432 -2.009 -6.651 0.44 23.78 565 GLN A C 1
ATOM 956 O O A GLN A 1 142 ? -31.155 -3.258 -6.580 0.56 24.38 565 GLN A O 1
ATOM 957 O O B GLN A 1 142 ? -31.034 -3.105 -7.079 0.44 21.85 565 GLN A O 1
ATOM 968 N N . ILE A 1 143 ? -32.695 -1.608 -6.733 1.00 23.18 566 ILE A N 1
ATOM 969 C CA . ILE A 1 143 ? -33.735 -2.414 -7.317 1.00 22.40 566 ILE A CA 1
ATOM 970 C C . ILE A 1 143 ? -34.181 -1.730 -8.610 1.00 24.01 566 ILE A C 1
ATOM 971 O O . ILE A 1 143 ? -34.372 -0.513 -8.624 1.00 24.45 566 ILE A O 1
ATOM 976 N N . SER A 1 144 ? -34.353 -2.468 -9.701 1.00 21.61 567 SER A N 1
ATOM 977 C CA . SER A 1 144 ? -34.839 -1.859 -10.937 1.00 21.65 567 SER A CA 1
ATOM 978 C C . SER A 1 144 ? -36.280 -1.393 -10.783 1.00 21.89 567 SER A C 1
ATOM 979 O O . SER A 1 144 ? -37.056 -1.942 -9.990 1.00 22.05 567 SER A O 1
ATOM 982 N N . GLU A 1 145 ? -36.629 -0.385 -11.566 1.00 21.96 568 GLU A N 1
ATOM 983 C CA . GLU A 1 145 ? -38.000 0.098 -11.574 1.00 22.03 568 GLU A CA 1
ATOM 984 C C . GLU A 1 145 ? -38.971 -1.022 -11.920 1.00 21.55 568 GLU A C 1
ATOM 985 O O . GLU A 1 145 ? -40.023 -1.151 -11.290 1.00 24.10 568 GLU A O 1
ATOM 991 N N . ALA A 1 146 ? -38.621 -1.830 -12.914 1.00 23.37 569 ALA A N 1
ATOM 992 C CA . ALA A 1 146 ? -39.517 -2.897 -13.320 1.00 25.13 569 ALA A CA 1
ATOM 993 C C . ALA A 1 146 ? -39.758 -3.848 -12.150 1.00 24.58 569 ALA A C 1
ATOM 994 O O . ALA A 1 146 ? -40.901 -4.211 -11.860 1.00 24.99 569 ALA A O 1
ATOM 996 N N . ASP A 1 147 ? -38.696 -4.226 -11.445 1.00 23.50 570 ASP A N 1
ATOM 997 C CA . ASP A 1 147 ? -38.854 -5.154 -10.311 1.00 23.83 570 ASP A CA 1
ATOM 998 C C . ASP A 1 147 ? -39.579 -4.530 -9.118 1.00 25.41 570 ASP A C 1
ATOM 999 O O . ASP A 1 147 ? -40.378 -5.196 -8.445 1.00 25.84 570 ASP A O 1
ATOM 1004 N N . ALA A 1 148 ? -39.307 -3.259 -8.840 1.00 25.11 571 ALA A N 1
ATOM 1005 C CA . ALA A 1 148 ? -39.976 -2.580 -7.740 1.00 26.59 571 ALA A CA 1
ATOM 1006 C C . ALA A 1 148 ? -41.478 -2.582 -7.954 1.00 27.99 571 ALA A C 1
ATOM 1007 O O . ALA A 1 148 ? -42.251 -2.708 -7.009 1.00 28.38 571 ALA A O 1
ATOM 1009 N N . THR A 1 149 ? -41.869 -2.422 -9.211 1.00 25.14 572 THR A N 1
ATOM 1010 C CA . THR A 1 149 ? -43.256 -2.329 -9.616 1.00 26.32 572 THR A CA 1
ATOM 1011 C C . THR A 1 149 ? -43.911 -3.719 -9.683 1.00 28.41 572 THR A C 1
ATOM 1012 O O . THR A 1 149 ? -45.039 -3.913 -9.233 1.00 29.35 572 THR A O 1
ATOM 1016 N N . SER A 1 150 ? -43.178 -4.697 -10.200 1.00 24.82 573 SER A N 1
ATOM 1017 C CA . SER A 1 150 ? -43.688 -6.062 -10.318 1.00 24.37 573 SER A CA 1
ATOM 1018 C C . SER A 1 150 ? -43.889 -6.737 -8.976 1.00 27.67 573 SER A C 1
ATOM 1019 O O . SER A 1 150 ? -44.773 -7.586 -8.820 1.00 31.07 573 SER A O 1
ATOM 1022 N N . TYR A 1 151 ? -43.034 -6.408 -8.016 1.00 23.14 574 TYR A N 1
ATOM 1023 C CA . TYR A 1 151 ? -43.015 -7.073 -6.717 1.00 23.29 574 TYR A CA 1
ATOM 1024 C C . TYR A 1 151 ? -43.151 -6.021 -5.625 1.00 23.97 574 TYR A C 1
ATOM 1025 O O . TYR A 1 151 ? -42.344 -5.958 -4.698 1.00 24.42 574 TYR A O 1
ATOM 1034 N N . LEU A 1 152 ? -44.171 -5.184 -5.760 1.00 25.02 575 LEU A N 1
ATOM 1035 C CA . LEU A 1 152 ? -44.297 -4.000 -4.915 1.00 27.72 575 LEU A CA 1
ATOM 1036 C C . LEU A 1 152 ? -44.386 -4.338 -3.431 1.00 27.21 575 LEU A C 1
ATOM 1037 O O . LEU A 1 152 ? -43.693 -3.740 -2.618 1.00 25.91 575 LEU A O 1
ATOM 1042 N N . LYS A 1 153 ? -45.225 -5.302 -3.067 1.00 26.21 576 LYS A N 1
ATOM 1043 C CA . LYS A 1 153 ? -45.337 -5.671 -1.656 1.00 25.61 576 LYS A CA 1
ATOM 1044 C C . LYS A 1 153 ? -44.007 -6.167 -1.092 1.00 24.65 576 LYS A C 1
ATOM 1045 O O . LYS A 1 153 ? -43.594 -5.773 0.002 1.00 26.29 576 LYS A O 1
ATOM 1051 N N . GLN A 1 154 ? -43.294 -6.991 -1.857 1.00 25.45 577 GLN A N 1
ATOM 1052 C CA . GLN A 1 154 ? -42.007 -7.493 -1.396 1.00 27.84 577 GLN A CA 1
ATOM 1053 C C . GLN A 1 154 ? -40.935 -6.409 -1.327 1.00 24.37 577 GLN A C 1
ATOM 1054 O O . GLN A 1 154 ? -40.105 -6.406 -0.423 1.00 24.59 577 GLN A O 1
ATOM 1060 N N . ALA A 1 155 ? -40.981 -5.472 -2.271 1.00 25.11 578 ALA A N 1
ATOM 1061 C CA . ALA A 1 155 ? -40.027 -4.375 -2.270 1.00 25.07 578 ALA A CA 1
ATOM 1062 C C . ALA A 1 155 ? -40.294 -3.429 -1.093 1.00 23.28 578 ALA A C 1
ATOM 1063 O O . ALA A 1 155 ? -39.352 -2.903 -0.471 1.00 23.51 578 ALA A O 1
ATOM 1065 N N . LYS A 1 156 ? -41.577 -3.222 -0.785 1.00 23.78 579 LYS A N 1
ATOM 1066 C CA . LYS A 1 156 ? -41.955 -2.454 0.398 1.00 23.83 579 LYS A CA 1
ATOM 1067 C C . LYS A 1 156 ? -41.376 -3.088 1.658 1.00 23.45 579 LYS A C 1
ATOM 1068 O O . LYS A 1 156 ? -40.736 -2.431 2.474 1.00 24.80 579 LYS A O 1
ATOM 1074 N N . GLN A 1 157 ? -41.601 -4.385 1.813 1.00 24.14 580 GLN A N 1
ATOM 1075 C CA . GLN A 1 157 ? -41.117 -5.070 2.999 1.00 24.48 580 GLN A CA 1
ATOM 1076 C C . GLN A 1 157 ? -39.594 -5.078 3.073 1.00 24.44 580 GLN A C 1
ATOM 1077 O O . GLN A 1 157 ? -39.008 -4.843 4.122 1.00 24.74 580 GLN A O 1
ATOM 1083 N N . LEU A 1 158 ? -38.943 -5.335 1.942 1.00 23.86 581 LEU A N 1
ATOM 1084 C CA . LEU A 1 158 ? -37.488 -5.375 1.952 1.00 23.88 581 LEU A CA 1
ATOM 1085 C C . LEU A 1 158 ? -36.896 -4.013 2.301 1.00 21.11 581 LEU A C 1
ATOM 1086 O O . LEU A 1 158 ? -36.033 -3.915 3.155 1.00 23.17 581 LEU A O 1
ATOM 1091 N N . THR A 1 159 ? -37.384 -2.962 1.647 1.00 22.44 582 THR A N 1
ATOM 1092 C CA . THR A 1 159 ? -36.799 -1.634 1.879 1.00 23.44 582 THR A CA 1
ATOM 1093 C C . THR A 1 159 ? -37.064 -1.107 3.295 1.00 22.89 582 THR A C 1
ATOM 1094 O O . THR A 1 159 ? -36.214 -0.453 3.882 1.00 23.56 582 THR A O 1
ATOM 1098 N N . GLN A 1 160 ? -38.214 -1.456 3.865 1.00 24.76 583 GLN A N 1
ATOM 1099 C CA . GLN A 1 160 ? -38.484 -1.132 5.264 1.00 25.59 583 GLN A CA 1
ATOM 1100 C C . GLN A 1 160 ? -37.497 -1.875 6.175 1.00 23.80 583 GLN A C 1
ATOM 1101 O O . GLN A 1 160 ? -36.946 -1.313 7.121 1.00 26.35 583 GLN A O 1
ATOM 1107 N N . GLY A 1 161 ? -37.235 -3.138 5.853 1.00 23.79 584 GLY A N 1
ATOM 1108 C CA . GLY A 1 161 ? -36.264 -3.906 6.613 1.00 25.36 584 GLY A CA 1
ATOM 1109 C C . GLY A 1 161 ? -34.835 -3.397 6.480 1.00 25.69 584 GLY A C 1
ATOM 1110 O O . GLY A 1 161 ? -34.054 -3.419 7.437 1.00 26.64 584 GLY A O 1
ATOM 1111 N N . LEU A 1 162 ? -34.467 -2.945 5.281 1.00 23.82 585 LEU A N 1
ATOM 1112 C CA . LEU A 1 162 ? -33.152 -2.362 5.086 1.00 26.46 585 LEU A CA 1
ATOM 1113 C C . LEU A 1 162 ? -32.968 -1.122 5.952 1.00 24.52 585 LEU A C 1
ATOM 1114 O O . LEU A 1 162 ? -31.888 -0.892 6.486 1.00 26.04 585 LEU A O 1
ATOM 1119 N N . ALA A 1 163 ? -34.029 -0.331 6.081 1.00 26.40 586 ALA A N 1
ATOM 1120 C CA . ALA A 1 163 ? -33.961 0.883 6.891 1.00 30.05 586 ALA A CA 1
ATOM 1121 C C . ALA A 1 163 ? -33.692 0.514 8.347 1.00 30.58 586 ALA A C 1
ATOM 1122 O O . ALA A 1 163 ? -32.902 1.163 9.027 1.00 31.99 586 ALA A O 1
ATOM 1124 N N . THR A 1 164 ? -34.347 -0.545 8.807 1.00 29.97 587 THR A N 1
ATOM 1125 C CA . THR A 1 164 ? -34.141 -1.024 10.168 1.00 32.89 587 THR A CA 1
ATOM 1126 C C . THR A 1 164 ? -32.671 -1.399 10.387 1.00 30.21 587 THR A C 1
ATOM 1127 O O . THR A 1 164 ? -32.116 -1.132 11.449 1.00 34.28 587 THR A O 1
ATOM 1131 N N . LEU A 1 165 ? -32.039 -1.990 9.367 1.00 29.74 588 LEU A N 1
ATOM 1132 C CA . LEU A 1 165 ? -30.624 -2.367 9.404 1.00 27.06 588 LEU A CA 1
ATOM 1133 C C . LEU A 1 165 ? -29.647 -1.238 9.032 1.00 35.93 588 LEU A C 1
ATOM 1134 O O . LEU A 1 165 ? -28.447 -1.493 8.847 1.00 36.74 588 LEU A O 1
ATOM 1139 N N . HIS A 1 166 ? -30.149 -0.012 8.900 1.00 30.89 589 HIS A N 1
ATOM 1140 C CA . HIS A 1 166 ? -29.308 1.146 8.564 1.00 34.29 589 HIS A CA 1
ATOM 1141 C C . HIS A 1 166 ? -28.561 0.986 7.235 1.00 33.81 589 HIS A C 1
ATOM 1142 O O . HIS A 1 166 ? -27.410 1.408 7.073 1.00 33.97 589 HIS A O 1
ATOM 1149 N N . CYS A 1 167 ? -29.225 0.328 6.300 1.00 29.04 590 CYS A N 1
ATOM 1150 C CA . CYS A 1 167 ? -28.795 0.355 4.918 1.00 26.99 590 CYS A CA 1
ATOM 1151 C C . CYS A 1 167 ? -29.705 1.312 4.193 1.00 26.07 590 CYS A C 1
ATOM 1152 O O . CYS A 1 167 ? -30.764 1.692 4.703 1.00 28.08 590 CYS A O 1
ATOM 1155 N N . GLN A 1 168 ? -29.301 1.707 2.998 1.00 25.44 591 GLN A N 1
ATOM 1156 C CA . GLN A 1 168 ? -30.138 2.548 2.165 1.00 24.95 591 GLN A CA 1
ATOM 1157 C C . GLN A 1 168 ? -30.594 1.786 0.932 1.00 23.62 591 GLN A C 1
ATOM 1158 O O . GLN A 1 168 ? -30.176 0.645 0.705 1.00 24.84 591 GLN A O 1
ATOM 1164 N N . ALA A 1 169 ? -31.474 2.399 0.150 1.00 22.02 592 ALA A N 1
ATOM 1165 C CA . ALA A 1 169 ? -31.969 1.783 -1.071 1.00 22.16 592 ALA A CA 1
ATOM 1166 C C . ALA A 1 169 ? -32.172 2.789 -2.193 1.00 22.32 592 ALA A C 1
ATOM 1167 O O . ALA A 1 169 ? -32.317 4.006 -1.959 1.00 24.03 592 ALA A O 1
ATOM 1169 N N . ALA A 1 170 ? -32.167 2.267 -3.413 1.00 22.69 593 ALA A N 1
ATOM 1170 C CA . ALA A 1 170 ? -32.308 3.071 -4.617 1.00 21.73 593 ALA A CA 1
ATOM 1171 C C . ALA A 1 170 ? -33.167 2.337 -5.616 1.00 22.49 593 ALA A C 1
ATOM 1172 O O . ALA A 1 170 ? -33.160 1.093 -5.658 1.00 22.55 593 ALA A O 1
ATOM 1174 N N . ILE A 1 171 ? -33.904 3.079 -6.432 1.00 21.33 594 ILE A N 1
ATOM 1175 C CA . ILE A 1 171 ? -34.542 2.496 -7.602 1.00 23.39 594 ILE A CA 1
ATOM 1176 C C . ILE A 1 171 ? -33.764 2.939 -8.826 1.00 22.46 594 ILE A C 1
ATOM 1177 O O . ILE A 1 171 ? -33.530 4.138 -8.988 1.00 23.77 594 ILE A O 1
ATOM 1182 N N . SER A 1 172 ? -33.386 1.997 -9.686 1.00 22.03 595 SER A N 1
ATOM 1183 C CA . SER A 1 172 ? -32.669 2.319 -10.909 1.00 24.16 595 SER A CA 1
ATOM 1184 C C . SER A 1 172 ? -33.567 2.148 -12.127 1.00 24.08 595 SER A C 1
ATOM 1185 O O . SER A 1 172 ? -34.685 1.625 -12.025 1.00 22.48 595 SER A O 1
ATOM 1188 N N . GLN A 1 173 ? -33.080 2.597 -13.274 1.00 21.69 596 GLN A N 1
ATOM 1189 C CA . GLN A 1 173 ? -33.853 2.599 -14.513 1.00 22.30 596 GLN A CA 1
ATOM 1190 C C . GLN A 1 173 ? -35.189 3.311 -14.347 1.00 22.06 596 GLN A C 1
ATOM 1191 O O . GLN A 1 173 ? -36.174 2.967 -14.966 1.00 24.63 596 GLN A O 1
ATOM 1197 N N . PHE A 1 174 ? -35.198 4.355 -13.528 1.00 21.66 597 PHE A N 1
ATOM 1198 C CA . PHE A 1 174 ? -36.435 5.045 -13.179 1.00 22.91 597 PHE A CA 1
ATOM 1199 C C . PHE A 1 174 ? -36.950 5.918 -14.316 1.00 21.62 597 PHE A C 1
ATOM 1200 O O . PHE A 1 174 ? -36.162 6.553 -15.048 1.00 23.49 597 PHE A O 1
ATOM 1208 N N . GLY A 1 175 ? -38.274 5.936 -14.448 1.00 22.39 598 GLY A N 1
ATOM 1209 C CA . GLY A 1 175 ? -38.958 6.924 -15.267 1.00 24.18 598 GLY A CA 1
ATOM 1210 C C . GLY A 1 175 ? -39.631 6.389 -16.513 1.00 25.14 598 GLY A C 1
ATOM 1211 O O . GLY A 1 175 ? -40.203 7.158 -17.289 1.00 28.07 598 GLY A O 1
ATOM 1212 N N . CYS A 1 176 ? -39.614 5.069 -16.685 1.00 25.89 599 CYS A N 1
ATOM 1213 C CA . CYS A 1 176 ? -40.094 4.448 -17.921 1.00 26.73 599 CYS A CA 1
ATOM 1214 C C . CYS A 1 176 ? -41.500 3.877 -17.800 1.00 27.81 599 CYS A C 1
ATOM 1215 O O . CYS A 1 176 ? -42.186 3.713 -18.807 1.00 29.55 599 CYS A O 1
ATOM 1218 N N . SER A 1 177 ? -41.933 3.562 -16.585 1.00 25.61 600 SER A N 1
ATOM 1219 C CA . SER A 1 177 ? -43.284 3.042 -16.391 1.00 25.14 600 SER A CA 1
ATOM 1220 C C . SER A 1 177 ? -44.318 4.164 -16.593 1.00 30.77 600 SER A C 1
ATOM 1221 O O . SER A 1 177 ? -43.955 5.336 -16.738 1.00 30.19 600 SER A O 1
ATOM 1224 N N . LEU A 1 178 ? -45.598 3.801 -16.621 1.00 29.65 601 LEU A N 1
ATOM 1225 C CA . LEU A 1 178 ? -46.656 4.771 -16.914 1.00 33.68 601 LEU A CA 1
ATOM 1226 C C . LEU A 1 178 ? -46.714 5.886 -15.873 1.00 37.25 601 LEU A C 1
ATOM 1227 O O . LEU A 1 178 ? -46.822 7.067 -16.224 1.00 38.33 601 LEU A O 1
ATOM 1232 N N . ASN A 1 179 ? -46.646 5.506 -14.599 1.00 30.24 602 ASN A N 1
ATOM 1233 C CA . ASN A 1 179 ? -46.731 6.468 -13.497 1.00 29.82 602 ASN A CA 1
ATOM 1234 C C . ASN A 1 179 ? -45.625 6.195 -12.496 1.00 26.05 602 ASN A C 1
ATOM 1235 O O . ASN A 1 179 ? -45.883 5.647 -11.416 1.00 27.32 602 ASN A O 1
ATOM 1240 N N . PRO A 1 180 ? -44.388 6.570 -12.859 1.00 25.23 603 PRO A N 1
ATOM 1241 C CA . PRO A 1 180 ? -43.218 6.102 -12.104 1.00 26.51 603 PRO A CA 1
ATOM 1242 C C . PRO A 1 180 ? -43.208 6.591 -10.658 1.00 24.27 603 PRO A C 1
ATOM 1243 O O . PRO A 1 180 ? -42.615 5.936 -9.793 1.00 25.09 603 PRO A O 1
ATOM 1247 N N . PHE A 1 181 ? -43.846 7.727 -10.382 1.00 25.09 604 PHE A N 1
ATOM 1248 C CA . PHE A 1 181 ? -43.809 8.254 -9.024 1.00 26.78 604 PHE A CA 1
ATOM 1249 C C . PHE A 1 181 ? -44.709 7.506 -8.028 1.00 26.22 604 PHE A C 1
ATOM 1250 O O . PHE A 1 181 ? -44.507 7.604 -6.817 1.00 27.96 604 PHE A O 1
ATOM 1258 N N . ASN A 1 182 ? -45.667 6.741 -8.540 1.00 27.35 605 ASN A N 1
ATOM 1259 C CA . ASN A 1 182 ? -46.584 6.007 -7.670 1.00 30.85 605 ASN A CA 1
ATOM 1260 C C . ASN A 1 182 ? -45.834 5.005 -6.802 1.00 30.42 605 ASN A C 1
ATOM 1261 O O . ASN A 1 182 ? -46.127 4.825 -5.623 1.00 28.37 605 ASN A O 1
ATOM 1266 N N . ALA A 1 183 ? -44.859 4.338 -7.396 1.00 29.81 606 ALA A N 1
ATOM 1267 C CA . ALA A 1 183 ? -44.110 3.330 -6.663 1.00 29.45 606 ALA A CA 1
ATOM 1268 C C . ALA A 1 183 ? -43.464 3.900 -5.405 1.00 28.94 606 ALA A C 1
ATOM 1269 O O . ALA A 1 183 ? -43.380 3.212 -4.385 1.00 29.75 606 ALA A O 1
ATOM 1271 N N A LEU A 1 184 ? -43.030 5.155 -5.479 0.30 30.19 607 LEU A N 1
ATOM 1272 N N B LEU A 1 184 ? -43.032 5.155 -5.473 0.70 30.19 607 LEU A N 1
ATOM 1273 C CA A LEU A 1 184 ? -42.343 5.817 -4.370 0.30 30.10 607 LEU A CA 1
ATOM 1274 C CA B LEU A 1 184 ? -42.335 5.803 -4.363 0.70 29.99 607 LEU A CA 1
ATOM 1275 C C A LEU A 1 184 ? -43.230 5.999 -3.135 0.30 32.04 607 LEU A C 1
ATOM 1276 C C B LEU A 1 184 ? -43.231 6.042 -3.138 0.70 31.92 607 LEU A C 1
ATOM 1277 O O A LEU A 1 184 ? -42.727 6.163 -2.024 0.30 40.26 607 LEU A O 1
ATOM 1278 O O B LEU A 1 184 ? -42.736 6.271 -2.036 0.70 40.52 607 LEU A O 1
ATOM 1287 N N . LYS A 1 185 ? -44.545 5.961 -3.330 1.00 27.93 608 LYS A N 1
ATOM 1288 C CA . LYS A 1 185 ? -45.494 6.072 -2.210 1.00 32.88 608 LYS A CA 1
ATOM 1289 C C . LYS A 1 185 ? -45.397 4.877 -1.259 1.00 32.11 608 LYS A C 1
ATOM 1290 O O . LYS A 1 185 ? -45.933 4.899 -0.139 1.00 30.63 608 LYS A O 1
ATOM 1296 N N . HIS A 1 186 ? -44.705 3.832 -1.701 1.00 26.48 609 HIS A N 1
ATOM 1297 C CA . HIS A 1 186 ? -44.761 2.546 -1.014 1.00 26.65 609 HIS A CA 1
ATOM 1298 C C . HIS A 1 186 ? -43.424 2.092 -0.480 1.00 30.04 609 HIS A C 1
ATOM 1299 O O . HIS A 1 186 ? -43.374 1.254 0.411 1.00 32.50 609 HIS A O 1
ATOM 1306 N N . LEU A 1 187 ? -42.343 2.641 -1.030 1.00 30.13 610 LEU A N 1
ATOM 1307 C CA . LEU A 1 187 ? -41.003 2.123 -0.798 1.00 28.16 610 LEU A CA 1
ATOM 1308 C C . LEU A 1 187 ? -40.185 3.069 0.061 1.00 30.21 610 LEU A C 1
ATOM 1309 O O . LEU A 1 187 ? -40.488 4.260 0.141 1.00 36.96 610 LEU A O 1
ATOM 1314 N N . THR A 1 188 ? -39.148 2.540 0.698 1.00 22.32 611 THR A N 1
ATOM 1315 C CA . THR A 1 188 ? -38.233 3.316 1.520 1.00 23.16 611 THR A CA 1
ATOM 1316 C C . THR A 1 188 ? -36.938 3.428 0.718 1.00 24.12 611 THR A C 1
ATOM 1317 O O . THR A 1 188 ? -36.111 2.513 0.700 1.00 24.42 611 THR A O 1
ATOM 1321 N N A VAL A 1 189 ? -36.796 4.526 -0.011 0.59 24.75 612 VAL A N 1
ATOM 1322 N N B VAL A 1 189 ? -36.751 4.573 0.068 0.41 24.50 612 VAL A N 1
ATOM 1323 C CA A VAL A 1 189 ? -35.627 4.706 -0.859 0.59 25.12 612 VAL A CA 1
ATOM 1324 C CA B VAL A 1 189 ? -35.686 4.727 -0.922 0.41 25.12 612 VAL A CA 1
ATOM 1325 C C A VAL A 1 189 ? -35.157 6.147 -0.773 0.59 24.57 612 VAL A C 1
ATOM 1326 C C B VAL A 1 189 ? -35.171 6.163 -0.946 0.41 25.68 612 VAL A C 1
ATOM 1327 O O A VAL A 1 189 ? -35.959 7.076 -0.622 0.59 27.63 612 VAL A O 1
ATOM 1328 O O B VAL A 1 189 ? -35.966 7.107 -1.048 0.41 26.84 612 VAL A O 1
ATOM 1335 N N . GLN A 1 190 ? -33.850 6.329 -0.856 1.00 23.05 613 GLN A N 1
ATOM 1336 C CA . GLN A 1 190 ? -33.268 7.656 -0.742 1.00 23.07 613 GLN A CA 1
ATOM 1337 C C . GLN A 1 190 ? -32.734 8.148 -2.082 1.00 23.10 613 GLN A C 1
ATOM 1338 O O . GLN A 1 190 ? -32.655 9.361 -2.303 1.00 23.89 613 GLN A O 1
ATOM 1344 N N . PHE A 1 191 ? -32.359 7.227 -2.965 1.00 21.35 614 PHE A N 1
ATOM 1345 C CA . PHE A 1 191 ? -31.760 7.602 -4.247 1.00 22.79 614 PHE A CA 1
ATOM 1346 C C . PHE A 1 191 ? -32.633 7.100 -5.379 1.00 21.84 614 PHE A C 1
ATOM 1347 O O . PHE A 1 191 ? -33.181 5.984 -5.306 1.00 22.81 614 PHE A O 1
ATOM 1355 N N . ILE A 1 192 ? -32.712 7.870 -6.460 1.00 21.36 615 ILE A N 1
ATOM 1356 C CA . ILE A 1 192 ? -33.421 7.430 -7.655 1.00 21.30 615 ILE A CA 1
ATOM 1357 C C . ILE A 1 192 ? -32.515 7.643 -8.853 1.00 23.35 615 ILE A C 1
ATOM 1358 O O . ILE A 1 192 ? -32.080 8.785 -9.131 1.00 23.04 615 ILE A O 1
ATOM 1363 N N . LYS A 1 193 ? -32.212 6.551 -9.553 1.00 21.22 616 LYS A N 1
ATOM 1364 C CA . LYS A 1 193 ? -31.281 6.587 -10.663 1.00 20.71 616 LYS A CA 1
ATOM 1365 C C . LYS A 1 193 ? -32.127 6.470 -11.905 1.00 21.12 616 LYS A C 1
ATOM 1366 O O . LYS A 1 193 ? -32.799 5.458 -12.127 1.00 22.34 616 LYS A O 1
ATOM 1372 N N A ILE A 1 194 ? -32.137 7.525 -12.712 0.54 21.95 617 ILE A N 1
ATOM 1373 N N B ILE A 1 194 ? -32.061 7.508 -12.731 0.46 21.81 617 ILE A N 1
ATOM 1374 C CA A ILE A 1 194 ? -33.026 7.542 -13.860 0.54 22.81 617 ILE A CA 1
ATOM 1375 C CA B ILE A 1 194 ? -32.894 7.638 -13.915 0.46 22.86 617 ILE A CA 1
ATOM 1376 C C A ILE A 1 194 ? -32.470 6.726 -15.024 0.54 22.46 617 ILE A C 1
ATOM 1377 C C B ILE A 1 194 ? -32.431 6.728 -15.059 0.46 22.43 617 ILE A C 1
ATOM 1378 O O A ILE A 1 194 ? -31.262 6.504 -15.132 0.54 23.03 617 ILE A O 1
ATOM 1379 O O B ILE A 1 194 ? -31.240 6.434 -15.187 0.46 23.11 617 ILE A O 1
ATOM 1388 N N . ASP A 1 195 ? -33.369 6.265 -15.887 1.00 23.09 618 ASP A N 1
ATOM 1389 C CA . ASP A 1 195 ? -32.993 5.440 -17.024 1.00 25.52 618 ASP A CA 1
ATOM 1390 C C . ASP A 1 195 ? -32.081 6.211 -17.990 1.00 26.10 618 ASP A C 1
ATOM 1391 O O . ASP A 1 195 ? -32.291 7.408 -18.226 1.00 25.43 618 ASP A O 1
ATOM 1396 N N . GLY A 1 196 ? -31.097 5.519 -18.555 1.00 26.67 619 GLY A N 1
ATOM 1397 C CA . GLY A 1 196 ? -30.153 6.129 -19.478 1.00 28.17 619 GLY A CA 1
ATOM 1398 C C . GLY A 1 196 ? -30.790 6.699 -20.732 1.00 32.83 619 GLY A C 1
ATOM 1399 O O . GLY A 1 196 ? -30.209 7.565 -21.395 1.00 29.44 619 GLY A O 1
ATOM 1400 N N . SER A 1 197 ? -31.989 6.235 -21.059 1.00 29.27 620 SER A N 1
ATOM 1401 C CA . SER A 1 197 ? -32.705 6.756 -22.225 1.00 34.30 620 SER A CA 1
ATOM 1402 C C . SER A 1 197 ? -32.938 8.265 -22.138 1.00 33.20 620 SER A C 1
ATOM 1403 O O . SER A 1 197 ? -33.035 8.945 -23.164 1.00 32.90 620 SER A O 1
ATOM 1406 N N . PHE A 1 198 ? -33.009 8.795 -20.920 1.00 28.56 621 PHE A N 1
ATOM 1407 C CA . PHE A 1 198 ? -33.337 10.205 -20.736 1.00 29.96 621 PHE A CA 1
ATOM 1408 C C . PHE A 1 198 ? -32.206 11.160 -21.087 1.00 30.62 621 PHE A C 1
ATOM 1409 O O . PHE A 1 198 ? -32.439 12.369 -21.211 1.00 32.79 621 PHE A O 1
ATOM 1417 N N . VAL A 1 199 ? -30.988 10.644 -21.247 1.00 29.60 622 VAL A N 1
ATOM 1418 C CA . VAL A 1 199 ? -29.886 11.528 -21.642 1.00 34.03 622 VAL A CA 1
ATOM 1419 C C . VAL A 1 199 ? -29.481 11.346 -23.099 1.00 32.71 622 VAL A C 1
ATOM 1420 O O . VAL A 1 199 ? -28.429 11.813 -23.519 1.00 34.83 622 VAL A O 1
ATOM 1424 N N . GLN A 1 200 ? -30.326 10.674 -23.869 1.00 34.42 623 GLN A N 1
ATOM 1425 C CA . GLN A 1 200 ? -30.082 10.555 -25.299 1.00 39.20 623 GLN A CA 1
ATOM 1426 C C . GLN A 1 200 ? -30.801 11.708 -25.991 1.00 37.43 623 GLN A C 1
ATOM 1427 O O . GLN A 1 200 ? -31.829 12.193 -25.507 1.00 41.04 623 GLN A O 1
ATOM 1433 N N . ASP A 1 201 ? -30.244 12.169 -27.105 1.00 41.24 624 ASP A N 1
ATOM 1434 C CA . ASP A 1 201 ? -30.891 13.202 -27.923 1.00 46.45 624 ASP A CA 1
ATOM 1435 C C . ASP A 1 201 ? -31.224 14.477 -27.137 1.00 38.88 624 ASP A C 1
ATOM 1436 O O . ASP A 1 201 ? -32.323 15.027 -27.253 1.00 41.88 624 ASP A O 1
ATOM 1441 N N . LEU A 1 202 ? -30.264 14.940 -26.341 1.00 42.60 625 LEU A N 1
ATOM 1442 C CA . LEU A 1 202 ? -30.447 16.117 -25.501 1.00 46.00 625 LEU A CA 1
ATOM 1443 C C . LEU A 1 202 ? -30.233 17.414 -26.278 1.00 53.91 625 LEU A C 1
ATOM 1444 O O . LEU A 1 202 ? -30.273 18.504 -25.712 1.00 54.35 625 LEU A O 1
ATOM 1449 N N . ASN A 1 203 ? -29.996 17.285 -27.577 1.00 55.83 626 ASN A N 1
ATOM 1450 C CA . ASN A 1 203 ? -29.935 18.441 -28.461 1.00 55.69 626 ASN A CA 1
ATOM 1451 C C . ASN A 1 203 ? -31.340 18.940 -28.759 1.00 57.92 626 ASN A C 1
ATOM 1452 O O . ASN A 1 203 ? -31.538 20.095 -29.134 1.00 66.32 626 ASN A O 1
ATOM 1457 N N . GLN A 1 204 ? -32.315 18.052 -28.589 1.00 50.84 627 GLN A N 1
ATOM 1458 C CA . GLN A 1 204 ? -33.716 18.404 -28.742 1.00 51.65 627 GLN A CA 1
ATOM 1459 C C . GLN A 1 204 ? -34.245 18.994 -27.443 1.00 54.03 627 GLN A C 1
ATOM 1460 O O . GLN A 1 204 ? -34.121 18.391 -26.376 1.00 51.68 627 GLN A O 1
ATOM 1466 N N . VAL A 1 205 ? -34.832 20.180 -27.541 1.00 54.08 628 VAL A N 1
ATOM 1467 C CA . VAL A 1 205 ? -35.293 20.905 -26.367 1.00 59.08 628 VAL A CA 1
ATOM 1468 C C . VAL A 1 205 ? -36.404 20.148 -25.636 1.00 54.14 628 VAL A C 1
ATOM 1469 O O . VAL A 1 205 ? -36.601 20.328 -24.435 1.00 54.90 628 VAL A O 1
ATOM 1473 N N . GLU A 1 206 ? -37.129 19.302 -26.357 1.00 43.90 629 GLU A N 1
ATOM 1474 C CA . GLU A 1 206 ? -38.186 18.522 -25.738 1.00 54.90 629 GLU A CA 1
ATOM 1475 C C . GLU A 1 206 ? -37.571 17.562 -24.728 1.00 48.38 629 GLU A C 1
ATOM 1476 O O . GLU A 1 206 ? -38.068 17.410 -23.612 1.00 47.38 629 GLU A O 1
ATOM 1482 N N . ASN A 1 207 ? -36.480 16.921 -25.129 1.00 46.30 630 ASN A N 1
ATOM 1483 C CA . ASN A 1 207 ? -35.807 15.962 -24.263 1.00 44.26 630 ASN A CA 1
ATOM 1484 C C . ASN A 1 207 ? -35.117 16.647 -23.085 1.00 43.30 630 ASN A C 1
ATOM 1485 O O . ASN A 1 207 ? -35.056 16.091 -21.993 1.00 36.87 630 ASN A O 1
ATOM 1490 N N . GLN A 1 208 ? -34.610 17.857 -23.304 1.00 42.67 631 GLN A N 1
ATOM 1491 C CA . GLN A 1 208 ? -34.050 18.650 -22.214 1.00 35.82 631 GLN A CA 1
ATOM 1492 C C . GLN A 1 208 ? -35.129 18.920 -21.179 1.00 36.47 631 GLN A C 1
ATOM 1493 O O . GLN A 1 208 ? -34.890 18.789 -19.974 1.00 36.79 631 GLN A O 1
ATOM 1499 N N . GLU A 1 209 ? -36.312 19.304 -21.652 1.00 38.71 632 GLU A N 1
ATOM 1500 C CA . GLU A 1 209 ? -37.435 19.639 -20.779 1.00 38.65 632 GLU A CA 1
ATOM 1501 C C . GLU A 1 209 ? -37.924 18.422 -20.002 1.00 38.32 632 GLU A C 1
ATOM 1502 O O . GLU A 1 209 ? -38.214 18.518 -18.816 1.00 38.43 632 GLU A O 1
ATOM 1508 N N . ILE A 1 210 ? -38.032 17.285 -20.683 1.00 37.67 633 ILE A N 1
ATOM 1509 C CA . ILE A 1 210 ? -38.440 16.045 -20.032 1.00 3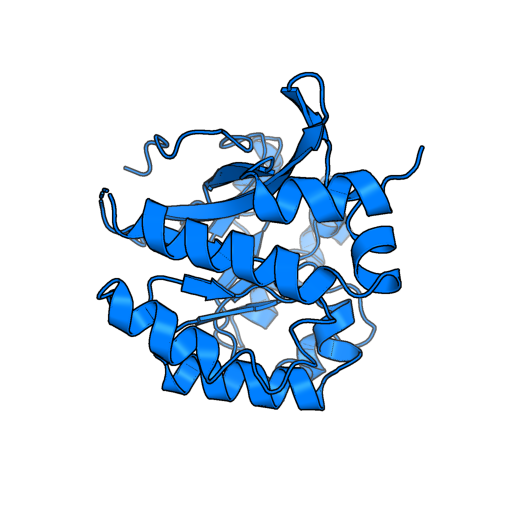5.41 633 ILE A CA 1
ATOM 1510 C C . ILE A 1 210 ? -37.472 15.682 -18.909 1.00 33.52 633 ILE A C 1
ATOM 1511 O O . ILE A 1 210 ? -37.894 15.332 -17.810 1.00 32.15 633 ILE A O 1
ATOM 1516 N N A LEU A 1 211 ? -36.178 15.775 -19.200 0.12 31.11 634 LEU A N 1
ATOM 1517 N N B LEU A 1 211 ? -36.177 15.780 -19.185 0.88 30.93 634 LEU A N 1
ATOM 1518 C CA A LEU A 1 211 ? -35.137 15.467 -18.227 0.12 31.60 634 LEU A CA 1
ATOM 1519 C CA B LEU A 1 211 ? -35.153 15.448 -18.196 0.88 31.46 634 LEU A CA 1
ATOM 1520 C C A LEU A 1 211 ? -35.251 16.399 -17.026 0.12 32.22 634 LEU A C 1
ATOM 1521 C C B LEU A 1 211 ? -35.206 16.406 -17.008 0.88 32.26 634 LEU A C 1
ATOM 1522 O O A LEU A 1 211 ? -35.285 15.953 -15.875 0.12 31.12 634 LEU A O 1
ATOM 1523 O O B LEU A 1 211 ? -35.158 15.986 -15.844 0.88 31.18 634 LEU A O 1
ATOM 1532 N N . LYS A 1 212 ? -35.308 17.700 -17.302 1.00 32.36 635 LYS A N 1
ATOM 1533 C CA . LYS A 1 212 ? -35.399 18.709 -16.256 1.00 31.78 635 LYS A CA 1
ATOM 1534 C C . LYS A 1 212 ? -36.623 18.507 -15.368 1.00 30.27 635 LYS A C 1
ATOM 1535 O O . LYS A 1 212 ? -36.523 18.599 -14.142 1.00 32.46 635 LYS A O 1
ATOM 1541 N N . GLY A 1 213 ? -37.773 18.225 -15.975 1.00 30.65 636 GLY A N 1
ATOM 1542 C CA . GLY A 1 213 ? -38.994 18.000 -15.211 1.00 32.95 636 GLY A CA 1
ATOM 1543 C C . GLY A 1 213 ? -38.929 16.777 -14.309 1.00 30.01 636 GLY A C 1
ATOM 1544 O O . GLY A 1 213 ? -39.451 16.767 -13.193 1.00 31.51 636 GLY A O 1
ATOM 1545 N N . LEU A 1 214 ? -38.283 15.731 -14.805 1.00 29.17 637 LEU A N 1
ATOM 1546 C CA . LEU A 1 214 ? -38.143 14.492 -14.052 1.00 28.21 637 LEU A CA 1
ATOM 1547 C C . LEU A 1 214 ? -37.296 14.731 -12.807 1.00 26.04 637 LEU A C 1
ATOM 1548 O O . LEU A 1 214 ? -37.688 14.365 -11.689 1.00 28.18 637 LEU A O 1
ATOM 1553 N N . ILE A 1 215 ? -36.132 15.335 -13.004 1.00 26.24 638 ILE A N 1
ATOM 1554 C CA . ILE A 1 215 ? -35.256 15.714 -11.906 1.00 26.80 638 ILE A CA 1
ATOM 1555 C C . ILE A 1 215 ? -35.978 16.617 -10.908 1.00 26.25 638 ILE A C 1
ATOM 1556 O O . ILE A 1 215 ? -35.897 16.400 -9.696 1.00 26.48 638 ILE A O 1
ATOM 1561 N N . ALA A 1 216 ? -36.719 17.605 -11.409 1.00 26.32 639 ALA A N 1
ATOM 1562 C CA . ALA A 1 216 ? -37.385 18.534 -10.514 1.00 25.87 639 ALA A CA 1
ATOM 1563 C C . ALA A 1 216 ? -38.409 17.830 -9.632 1.00 27.77 639 ALA A C 1
ATOM 1564 O O . ALA A 1 216 ? -38.520 18.117 -8.436 1.00 28.76 639 ALA A O 1
ATOM 1566 N N . GLU A 1 217 ? -39.143 16.887 -10.213 1.00 25.89 640 GLU A N 1
ATOM 1567 C CA . GLU A 1 217 ? -40.155 16.184 -9.447 1.00 25.12 640 GLU A CA 1
ATOM 1568 C C . GLU A 1 217 ? -39.560 15.223 -8.413 1.00 24.04 640 GLU A C 1
ATOM 1569 O O . GLU A 1 217 ? -40.094 15.084 -7.313 1.00 25.80 640 GLU A O 1
ATOM 1575 N N . LEU A 1 218 ? -38.448 14.575 -8.760 1.00 24.06 641 LEU A N 1
ATOM 1576 C CA . LEU A 1 218 ? -37.735 13.758 -7.779 1.00 24.82 641 LEU A CA 1
ATOM 1577 C C . LEU A 1 218 ? -37.301 14.594 -6.578 1.00 24.50 641 LEU A C 1
ATOM 1578 O O . LEU A 1 218 ? -37.451 14.180 -5.427 1.00 24.31 641 LEU A O 1
ATOM 1583 N N . HIS A 1 219 ? -36.756 15.772 -6.857 1.00 25.47 642 HIS A N 1
ATOM 1584 C CA . HIS A 1 219 ? -36.330 16.654 -5.786 1.00 22.99 642 HIS A CA 1
ATOM 1585 C C . HIS A 1 219 ? -37.510 17.161 -4.939 1.00 23.46 642 HIS A C 1
ATOM 1586 O O . HIS A 1 219 ? -37.387 17.264 -3.731 1.00 23.87 642 HIS A O 1
ATOM 1593 N N A GLU A 1 220 ? -38.638 17.455 -5.573 0.51 26.59 643 GLU A N 1
ATOM 1594 N N B GLU A 1 220 ? -38.642 17.435 -5.575 0.49 26.59 643 GLU A N 1
ATOM 1595 C CA A GLU A 1 220 ? -39.824 17.815 -4.805 0.51 26.50 643 GLU A CA 1
ATOM 1596 C CA B GLU A 1 220 ? -39.834 17.823 -4.825 0.49 26.49 643 GLU A CA 1
ATOM 1597 C C A GLU A 1 220 ? -40.140 16.714 -3.805 0.51 26.84 643 GLU A C 1
ATOM 1598 C C B GLU A 1 220 ? -40.276 16.705 -3.879 0.49 27.05 643 GLU A C 1
ATOM 1599 O O A GLU A 1 220 ? -40.554 16.986 -2.678 0.51 28.66 643 GLU A O 1
ATOM 1600 O O B GLU A 1 220 ? -40.919 16.958 -2.861 0.49 28.00 643 GLU A O 1
ATOM 1611 N N . GLN A 1 221 ? -39.918 15.469 -4.218 1.00 26.73 644 GLN A N 1
ATOM 1612 C CA . GLN A 1 221 ? -40.191 14.309 -3.371 1.00 27.92 644 GLN A CA 1
ATOM 1613 C C . GLN A 1 221 ? -39.004 13.986 -2.453 1.00 27.13 644 GLN A C 1
ATOM 1614 O O . GLN A 1 221 ? -38.992 12.961 -1.768 1.00 27.38 644 GLN A O 1
ATOM 1620 N N . GLN A 1 222 ? -38.014 14.877 -2.436 1.00 25.28 645 GLN A N 1
ATOM 1621 C CA . GLN A 1 222 ? -36.860 14.782 -1.545 1.00 25.10 645 GLN A CA 1
ATOM 1622 C C . GLN A 1 222 ? -36.029 13.519 -1.798 1.00 24.50 645 GLN A C 1
ATOM 1623 O O . GLN A 1 222 ? -35.415 12.967 -0.889 1.00 26.08 645 GLN A O 1
ATOM 1629 N N . LYS A 1 223 ? -35.998 13.097 -3.056 1.00 25.38 646 LYS A N 1
ATOM 1630 C CA . LYS A 1 223 ? -35.150 11.986 -3.477 1.00 23.20 646 LYS A CA 1
ATOM 1631 C C . LYS A 1 223 ? -33.902 12.522 -4.145 1.00 22.64 646 LYS A C 1
ATOM 1632 O O . LYS A 1 223 ? -33.966 13.492 -4.912 1.00 26.54 646 LYS A O 1
ATOM 1638 N N . LEU A 1 224 ? -32.768 11.908 -3.840 1.00 22.63 647 LEU A N 1
ATOM 1639 C CA . LEU A 1 224 ? -31.511 12.246 -4.510 1.00 21.52 647 LEU A CA 1
ATOM 1640 C C . LEU A 1 224 ? -31.471 11.661 -5.911 1.00 24.62 647 LEU A C 1
ATOM 1641 O O . LEU A 1 224 ? -31.579 10.449 -6.084 1.00 24.04 647 LEU A O 1
ATOM 1646 N N . SER A 1 225 ? -31.307 12.508 -6.918 1.00 21.46 648 SER A N 1
ATOM 1647 C CA . SER A 1 225 ? -31.241 12.027 -8.292 1.00 20.80 648 SER A CA 1
ATOM 1648 C C . SER A 1 225 ? -29.837 11.582 -8.694 1.00 22.57 648 SER A C 1
ATOM 1649 O O . SER A 1 225 ? -28.841 12.229 -8.362 1.00 23.39 648 SER A O 1
ATOM 1652 N N . ILE A 1 226 ? -29.770 10.456 -9.393 1.00 21.58 649 ILE A N 1
ATOM 1653 C CA . ILE A 1 226 ? -28.525 10.012 -10.016 1.00 21.73 649 ILE A CA 1
ATOM 1654 C C . ILE A 1 226 ? -28.810 9.876 -11.504 1.00 24.55 649 ILE A C 1
ATOM 1655 O O . ILE A 1 226 ? -29.760 9.204 -11.901 1.00 22.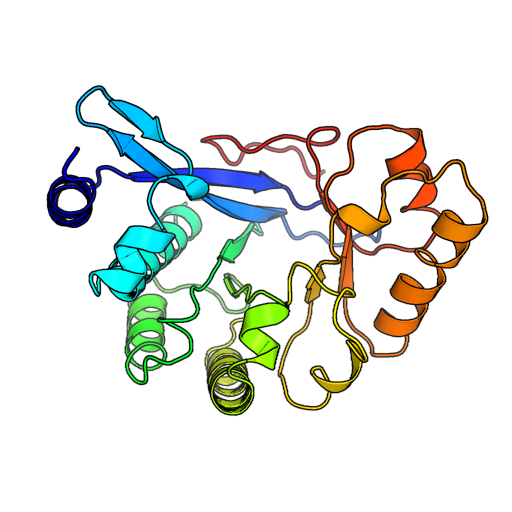94 649 ILE A O 1
ATOM 1660 N N . VAL A 1 227 ? -28.006 10.529 -12.338 1.00 22.84 650 VAL A N 1
ATOM 1661 C CA . VAL A 1 227 ? -28.183 10.407 -13.778 1.00 22.91 650 VAL A CA 1
ATOM 1662 C C . VAL A 1 227 ? -26.983 9.718 -14.388 1.00 23.47 650 VAL A C 1
ATOM 1663 O O . VAL A 1 227 ? -25.861 10.219 -14.313 1.00 23.45 650 VAL A O 1
ATOM 1667 N N . PRO A 1 228 ? -27.200 8.546 -14.976 1.00 22.95 651 PRO A N 1
ATOM 1668 C CA . PRO A 1 228 ? -26.095 7.777 -15.531 1.00 23.62 651 PRO A CA 1
ATOM 1669 C C . PRO A 1 228 ? -25.919 8.001 -17.035 1.00 24.86 651 PRO A C 1
ATOM 1670 O O . PRO A 1 228 ? -26.597 8.844 -17.636 1.00 24.50 651 PRO A O 1
ATOM 1674 N N . PHE A 1 229 ? -25.017 7.220 -17.619 1.00 24.12 652 PHE A N 1
ATOM 1675 C CA . PHE A 1 229 ? -24.734 7.249 -19.064 1.00 26.10 652 PHE A CA 1
ATOM 1676 C C . PHE A 1 229 ? -24.178 8.593 -19.542 1.00 27.79 652 PHE A C 1
ATOM 1677 O O . PHE A 1 229 ? -24.379 8.987 -20.693 1.00 28.98 652 PHE A O 1
ATOM 1685 N N . VAL A 1 230 ? -23.486 9.300 -18.657 1.00 25.31 653 VAL A N 1
ATOM 1686 C CA . VAL A 1 230 ? -22.824 10.537 -19.066 1.00 25.81 653 VAL A CA 1
ATOM 1687 C C . VAL A 1 230 ? -21.602 10.175 -19.909 1.00 26.46 653 VAL A C 1
ATOM 1688 O O . VAL A 1 230 ? -20.643 9.589 -19.414 1.00 26.11 653 VAL A O 1
ATOM 1692 N N . GLU A 1 231 ? -21.646 10.518 -21.196 1.00 28.03 654 GLU A N 1
ATOM 1693 C CA . GLU A 1 231 ? -20.531 10.205 -22.090 1.00 27.10 654 GLU A CA 1
ATOM 1694 C C . GLU A 1 231 ? -19.956 11.432 -22.782 1.00 32.89 654 GLU A C 1
ATOM 1695 O O . GLU A 1 231 ? -19.084 11.289 -23.641 1.00 33.88 654 GLU A O 1
ATOM 1701 N N . SER A 1 232 ? -20.423 12.621 -22.408 1.00 30.57 655 SER A N 1
ATOM 1702 C CA . SER A 1 232 ? -20.009 13.860 -23.082 1.00 33.94 655 SER A CA 1
ATOM 1703 C C . SER A 1 232 ? -20.063 15.061 -22.145 1.00 38.72 655 SER A C 1
ATOM 1704 O O . SER A 1 232 ? -20.833 15.073 -21.180 1.00 33.43 655 SER A O 1
ATOM 1707 N N . ALA A 1 233 ? -19.259 16.076 -22.451 1.00 33.76 656 ALA A N 1
ATOM 1708 C CA . ALA A 1 233 ? -19.258 17.323 -21.690 1.00 32.08 656 ALA A CA 1
ATOM 1709 C C . ALA A 1 233 ? -20.595 18.053 -21.760 1.00 35.61 656 ALA A C 1
ATOM 1710 O O . ALA A 1 233 ? -21.047 18.615 -20.756 1.00 31.62 656 ALA A O 1
ATOM 1712 N N . SER A 1 234 ? -21.235 18.051 -22.930 1.00 32.37 657 SER A N 1
ATOM 1713 C CA . SER A 1 234 ? -22.530 18.710 -23.074 1.00 32.89 657 SER A CA 1
ATOM 1714 C C . SER A 1 234 ? -23.566 18.074 -22.157 1.00 31.69 657 SER A C 1
ATOM 1715 O O . SER A 1 234 ? -24.409 18.757 -21.579 1.00 32.67 657 SER A O 1
ATOM 1718 N N . VAL A 1 235 ? -23.517 16.750 -22.046 1.00 37.20 658 VAL A N 1
ATOM 1719 C CA . VAL A 1 235 ? -24.463 16.075 -21.176 1.00 35.17 658 VAL A CA 1
ATOM 1720 C C . VAL A 1 235 ? -24.135 16.334 -19.703 1.00 28.05 658 VAL A C 1
ATOM 1721 O O . VAL A 1 235 ? -25.038 16.656 -18.927 1.00 30.42 658 VAL A O 1
ATOM 1725 N N . LEU A 1 236 ? -22.860 16.232 -19.342 1.00 29.63 659 LEU A N 1
ATOM 1726 C CA . LEU A 1 236 ? -22.426 16.583 -17.984 1.00 28.19 659 LEU A CA 1
ATOM 1727 C C . LEU A 1 236 ? -22.920 17.979 -17.611 1.00 32.63 659 LEU A C 1
ATOM 1728 O O . LEU A 1 236 ? -23.538 18.179 -16.567 1.00 29.31 659 LEU A O 1
ATOM 1733 N N . ALA A 1 237 ? -22.670 18.952 -18.478 1.00 33.92 660 ALA A N 1
ATOM 1734 C CA . ALA A 1 237 ? -23.081 20.328 -18.199 1.00 31.68 660 ALA A CA 1
ATOM 1735 C C . ALA A 1 237 ? -24.593 20.529 -18.127 1.00 32.70 660 ALA A C 1
ATOM 1736 O O . ALA A 1 237 ? -25.081 21.287 -17.283 1.00 33.26 660 ALA A O 1
ATOM 1738 N N . THR A 1 238 ? -25.335 19.853 -19.004 1.00 31.72 661 THR A N 1
ATOM 1739 C CA . THR A 1 238 ? -26.789 19.925 -19.000 1.00 32.36 661 THR A CA 1
ATOM 1740 C C . THR A 1 238 ? -27.354 19.395 -17.688 1.00 31.63 661 THR A C 1
ATOM 1741 O O . THR A 1 238 ? -28.272 19.979 -17.109 1.00 33.71 661 THR A O 1
ATOM 1745 N N . LEU A 1 239 ? -26.787 18.282 -17.228 1.00 33.19 662 LEU A N 1
ATOM 1746 C CA . LEU A 1 239 ? -27.250 17.635 -16.007 1.00 32.36 662 LEU A CA 1
ATOM 1747 C C . LEU A 1 239 ? -26.938 18.493 -14.805 1.00 28.15 662 LEU A C 1
ATOM 1748 O O . LEU A 1 239 ? -27.730 18.607 -13.876 1.00 29.72 662 LEU A O 1
ATOM 1753 N N A TRP A 1 240 ? -25.757 19.096 -14.822 0.40 30.57 663 TRP A N 1
ATOM 1754 N N B TRP A 1 240 ? -25.771 19.126 -14.830 0.60 30.54 663 TRP A N 1
ATOM 1755 C CA A TRP A 1 240 ? -25.385 20.035 -13.785 0.40 28.70 663 TRP A CA 1
ATOM 1756 C CA B TRP A 1 240 ? -25.373 20.010 -13.749 0.60 28.59 663 TRP A CA 1
ATOM 1757 C C A TRP A 1 240 ? -26.438 21.123 -13.675 0.40 32.37 663 TRP A C 1
ATOM 1758 C C B TRP A 1 240 ? -26.329 21.204 -13.654 0.60 32.29 663 TRP A C 1
ATOM 1759 O O A TRP A 1 240 ? -26.983 21.394 -12.603 0.40 28.88 663 TRP A O 1
ATOM 1760 O O B TRP A 1 240 ? -26.730 21.604 -12.556 0.60 30.60 663 TRP A O 1
ATOM 1781 N N . GLN A 1 241 ? -26.717 21.760 -14.801 1.00 32.38 664 GLN A N 1
ATOM 1782 C CA . GLN A 1 241 ? -27.653 22.877 -14.817 1.00 37.55 664 GLN A CA 1
ATOM 1783 C C . GLN A 1 241 ? -29.081 22.448 -14.493 1.00 36.10 664 GLN A C 1
ATOM 1784 O O . GLN A 1 241 ? -29.859 23.228 -13.942 1.00 39.29 664 GLN A O 1
ATOM 1790 N N . ALA A 1 242 ? -29.414 21.200 -14.822 1.00 33.86 665 ALA A N 1
ATOM 1791 C CA . ALA A 1 242 ? -30.733 20.653 -14.511 1.00 37.61 665 ALA A CA 1
ATOM 1792 C C . ALA A 1 242 ? -30.873 20.317 -13.021 1.00 39.98 665 ALA A C 1
ATOM 1793 O O . ALA A 1 242 ? -31.977 20.064 -12.533 1.00 39.96 665 ALA A O 1
ATOM 1795 N N . GLY A 1 243 ? -29.755 20.317 -12.300 1.00 34.58 666 GLY A N 1
ATOM 1796 C CA . GLY A 1 243 ? -29.779 20.131 -10.858 1.00 32.52 666 GLY A CA 1
ATOM 1797 C C . GLY A 1 243 ? -29.565 18.708 -10.349 1.00 30.39 666 GLY A C 1
ATOM 1798 O O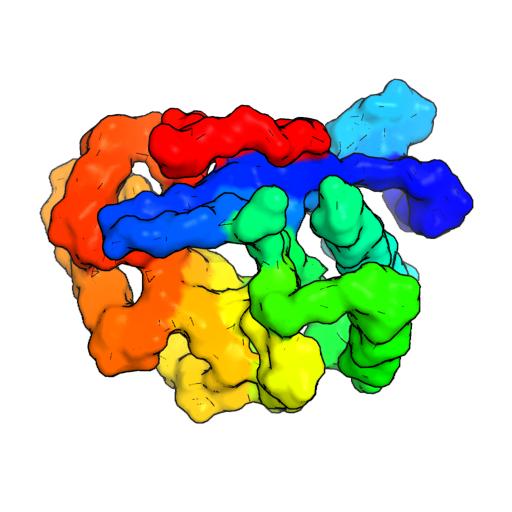 . GLY A 1 243 ? -29.726 18.446 -9.151 1.00 29.82 666 GLY A O 1
ATOM 1799 N N . ALA A 1 244 ? -29.172 17.796 -11.227 1.00 29.24 667 ALA A N 1
ATOM 1800 C CA . ALA A 1 244 ? -28.891 16.413 -10.807 1.00 24.70 667 ALA A CA 1
ATOM 1801 C C . ALA A 1 244 ? -27.987 16.394 -9.572 1.00 29.11 667 ALA A C 1
ATOM 1802 O O . ALA A 1 244 ? -26.980 17.121 -9.522 1.00 27.11 667 ALA A O 1
ATOM 1804 N N . THR A 1 245 ? -28.295 15.559 -8.577 1.00 23.82 668 THR A N 1
ATOM 1805 C CA . THR A 1 245 ? -27.417 15.517 -7.404 1.00 22.57 668 THR A CA 1
ATOM 1806 C C . THR A 1 245 ? -26.152 14.674 -7.609 1.00 21.91 668 THR A C 1
ATOM 1807 O O . THR A 1 245 ? -25.121 14.954 -6.989 1.00 24.34 668 THR A O 1
ATOM 1811 N N . TYR A 1 246 ? -26.244 13.656 -8.471 1.00 22.70 669 TYR A N 1
ATOM 1812 C CA . TYR A 1 246 ? -25.126 12.792 -8.798 1.00 21.72 669 TYR A CA 1
ATOM 1813 C C . TYR A 1 246 ? -25.166 12.417 -10.264 1.00 22.13 669 TYR A C 1
ATOM 1814 O O . TYR A 1 246 ? -26.242 12.360 -10.875 1.00 22.72 669 TYR A O 1
ATOM 1823 N N . ILE A 1 247 ? -23.978 12.157 -10.808 1.00 22.48 670 ILE A N 1
ATOM 1824 C CA . ILE A 1 247 ? -23.854 11.641 -12.162 1.00 22.73 670 ILE A CA 1
ATOM 1825 C C . ILE A 1 247 ? -22.884 10.459 -12.238 1.00 20.52 670 ILE A C 1
ATOM 1826 O O . ILE A 1 247 ? -22.073 10.224 -11.335 1.00 23.10 670 ILE A O 1
ATOM 1831 N N . GLN A 1 248 ? -22.996 9.700 -13.323 1.00 22.22 671 GLN A N 1
ATOM 1832 C CA . GLN A 1 248 ? -22.176 8.532 -13.550 1.00 21.68 671 GLN A CA 1
ATOM 1833 C C . GLN A 1 248 ? -22.075 8.331 -15.060 1.00 21.46 671 GLN A C 1
ATOM 1834 O O . GLN A 1 248 ? -23.004 8.681 -15.802 1.00 23.57 671 GLN A O 1
ATOM 1840 N N . GLY A 1 249 ? -20.958 7.764 -15.506 1.00 23.75 672 GLY A N 1
ATOM 1841 C CA . GLY A 1 249 ? -20.819 7.440 -16.915 1.00 23.29 672 GLY A CA 1
ATOM 1842 C C . GLY A 1 249 ? -19.388 7.230 -17.334 1.00 24.93 672 GLY A C 1
ATOM 1843 O O . GLY A 1 249 ? -18.456 7.522 -16.584 1.00 26.36 672 GLY A O 1
ATOM 1844 N N . TYR A 1 250 ? -19.220 6.688 -18.535 1.00 26.64 673 TYR A N 1
ATOM 1845 C CA . TYR A 1 250 ? -17.893 6.496 -19.103 1.00 31.15 673 TYR A CA 1
ATOM 1846 C C . TYR A 1 250 ? -17.071 7.791 -19.127 1.00 30.98 673 TYR A C 1
ATOM 1847 O O . TYR A 1 250 ? -15.849 7.752 -18.995 1.00 34.56 673 TYR A O 1
ATOM 1856 N N . TYR A 1 251 ? -17.740 8.926 -19.308 1.00 31.19 674 TYR A N 1
ATOM 1857 C CA . TYR A 1 251 ? -17.053 10.227 -19.357 1.00 30.42 674 TYR A CA 1
ATOM 1858 C C . TYR A 1 251 ? -16.307 10.537 -18.055 1.00 32.24 674 TYR A C 1
ATOM 1859 O O . TYR A 1 251 ? -15.237 11.148 -18.073 1.00 36.25 674 TYR A O 1
ATOM 1868 N N A LEU A 1 252 ? -16.873 10.110 -16.930 0.50 29.24 675 LEU A N 1
ATOM 1869 N N B LEU A 1 252 ? -16.885 10.120 -16.930 0.50 29.26 675 LEU A N 1
ATOM 1870 C CA A LEU A 1 252 ? -16.240 10.292 -15.630 0.50 30.33 675 LEU A CA 1
ATOM 1871 C CA B LEU A 1 252 ? -16.263 10.288 -15.621 0.50 30.35 675 LEU A CA 1
ATOM 1872 C C A LEU A 1 252 ? -15.240 9.173 -15.364 0.50 31.56 675 LEU A C 1
ATOM 1873 C C B LEU A 1 252 ? -15.246 9.176 -15.381 0.50 31.55 675 LEU A C 1
ATOM 1874 O O A LEU A 1 252 ? -14.056 9.424 -15.124 0.50 33.36 675 LEU A O 1
ATOM 1875 O O B LEU A 1 252 ? -14.058 9.435 -15.170 0.50 33.40 675 LEU A O 1
ATOM 1884 N N . GLN A 1 253 ? -15.725 7.935 -15.404 1.00 28.06 676 GLN A N 1
ATOM 1885 C CA . GLN A 1 253 ? -14.871 6.757 -15.343 1.00 28.11 676 GLN A CA 1
ATOM 1886 C C . GLN A 1 253 ? -15.756 5.549 -15.579 1.00 29.68 676 GLN A C 1
ATOM 1887 O O . GLN A 1 253 ? -16.860 5.479 -15.035 1.00 27.30 676 GLN A O 1
ATOM 1893 N N . GLY A 1 254 ? -15.292 4.599 -16.382 1.00 30.31 677 GLY A N 1
ATOM 1894 C CA . GLY A 1 254 ? -16.026 3.356 -16.567 1.00 26.75 677 GLY A CA 1
ATOM 1895 C C . GLY A 1 254 ? -15.774 2.406 -15.409 1.00 26.50 677 GLY A C 1
ATOM 1896 O O . GLY A 1 254 ? -14.982 2.718 -14.511 1.00 28.73 677 GLY A O 1
ATOM 1897 N N . PRO A 1 255 ? -16.452 1.248 -15.412 1.00 27.53 678 PRO A N 1
ATOM 1898 C CA . PRO A 1 255 ? -16.226 0.237 -14.372 1.00 26.04 678 PRO A CA 1
ATOM 1899 C C . PRO A 1 255 ? -14.773 -0.221 -14.347 1.00 32.17 678 PRO A C 1
ATOM 1900 O O . PRO A 1 255 ? -14.201 -0.405 -15.421 1.00 32.31 678 PRO A O 1
ATOM 1904 N N . SER A 1 256 ? -14.191 -0.385 -13.160 1.00 25.88 679 SER A N 1
ATOM 1905 C CA . SER A 1 256 ? -12.791 -0.794 -13.020 1.00 28.86 679 SER A CA 1
ATOM 1906 C C . SER A 1 256 ? -12.629 -1.749 -11.850 1.00 29.13 679 SER A C 1
ATOM 1907 O O . SER A 1 256 ? -13.414 -1.720 -10.902 1.00 29.48 679 SER A O 1
ATOM 1910 N N . GLN A 1 257 ? -11.597 -2.589 -11.900 1.00 32.15 680 GLN A N 1
ATOM 1911 C CA . GLN A 1 257 ? -11.336 -3.541 -10.825 1.00 32.99 680 GLN A CA 1
ATOM 1912 C C . GLN A 1 257 ? -10.943 -2.856 -9.521 1.00 31.13 680 GLN A C 1
ATOM 1913 O O . GLN A 1 257 ? -10.998 -3.468 -8.447 1.00 38.44 680 GLN A O 1
ATOM 1919 N N . ALA A 1 258 ? -10.538 -1.597 -9.620 1.00 32.43 681 ALA A N 1
ATOM 1920 C CA . ALA A 1 258 ? -10.050 -0.875 -8.455 1.00 37.52 681 ALA A CA 1
ATOM 1921 C C . ALA A 1 258 ? -10.903 0.336 -8.111 1.00 32.72 681 ALA A C 1
ATOM 1922 O O . ALA A 1 258 ? -11.431 1.017 -8.994 1.00 37.89 681 ALA A O 1
ATOM 192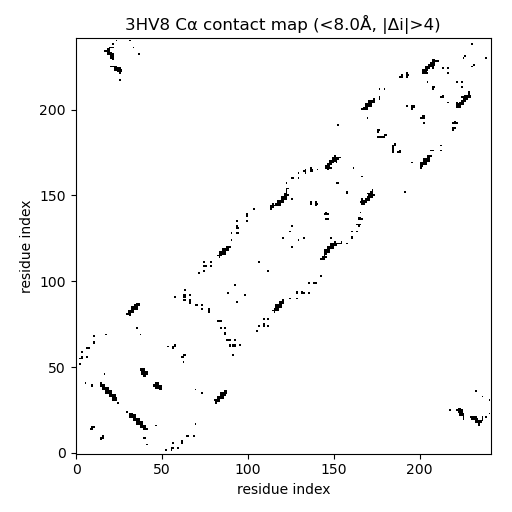4 N N . MET A 1 259 ? -11.023 0.601 -6.815 1.00 35.68 682 MET A N 1
ATOM 1925 C CA . MET A 1 259 ? -11.618 1.842 -6.339 1.00 32.97 682 MET A CA 1
ATOM 1926 C C . MET A 1 259 ? -10.535 2.892 -6.119 1.00 34.65 682 MET A C 1
ATOM 1927 O O . MET A 1 259 ? -10.099 3.119 -4.989 1.00 36.96 682 MET A O 1
ATOM 1932 N N . ASP A 1 260 ? -10.095 3.527 -7.197 1.00 34.26 683 ASP A N 1
ATOM 1933 C CA . ASP A 1 260 ? -9.073 4.567 -7.062 1.00 37.46 683 ASP A CA 1
ATOM 1934 C C . ASP A 1 260 ? -9.427 5.864 -7.782 1.00 41.98 683 ASP A C 1
ATOM 1935 O O . ASP A 1 260 ? -8.552 6.606 -8.225 1.00 41.98 683 ASP A O 1
ATOM 1940 N N . TYR A 1 261 ? -10.722 6.142 -7.872 1.00 32.93 684 TYR A N 1
ATOM 1941 C CA . TYR A 1 261 ? -11.199 7.395 -8.430 1.00 34.98 684 TYR A CA 1
ATOM 1942 C C . TYR A 1 261 ? -10.853 8.536 -7.483 1.00 35.77 684 TYR A C 1
ATOM 1943 O O . TYR A 1 261 ? -10.960 8.402 -6.263 1.00 37.31 684 TYR A O 1
ATOM 1952 N N . ASP A 1 262 ? -10.443 9.660 -8.058 1.00 40.52 685 ASP A N 1
ATOM 1953 C CA . ASP A 1 262 ? -10.151 10.852 -7.285 1.00 41.08 685 ASP A CA 1
ATOM 1954 C C . ASP A 1 262 ? -11.415 11.695 -7.150 1.00 38.88 685 ASP A C 1
ATOM 1955 O O . ASP A 1 262 ? -11.734 12.487 -8.035 1.00 39.95 685 ASP A O 1
ATOM 1960 N N . PHE A 1 263 ? -12.139 11.522 -6.044 1.00 38.89 686 PHE A N 1
ATOM 1961 C CA . PHE A 1 263 ? -13.377 12.270 -5.820 1.00 39.96 686 PHE A CA 1
ATOM 1962 C C . PHE A 1 263 ? -13.101 13.720 -5.420 1.00 46.00 686 PHE A C 1
ATOM 1963 O O . PHE A 1 263 ? -13.932 14.605 -5.634 1.00 46.84 686 PHE A O 1
ATOM 1971 N N . SER A 1 264 ? -11.931 13.958 -4.836 1.00 53.50 687 SER A N 1
ATOM 1972 C CA . SER A 1 264 ? -11.574 15.288 -4.357 1.00 57.55 687 SER A CA 1
ATOM 1973 C C . SER A 1 264 ? -11.572 16.299 -5.498 1.00 65.00 687 SER A C 1
ATOM 1974 O O . SER A 1 264 ? -10.778 16.191 -6.432 1.00 69.15 687 SER A O 1
#

Secondary structure (DSSP, 8-state):
--HHHHHHHHHHHT-EEEEEEEEEESS----EEEEEEEEEE-TTS-EE-GGGTHHHHHHTT-HHHHHHHHHHHHHHHHH---EEEEEE--HHHHT-TTHHHHHHHHHHHHTPPSS-EEEEEEHHHHHHTHHHHHHHHHHHHHTT-EEEEEEET-SSSTTGGGGT---SEEEE-GGGGSSTTSHHHHHHHHHHHHHHHHTTPEEEE----SHHHHHHHHHHT-SEE-STTT---BSS------

GO terms:
  GO:0042802 identical protein binding (F, IPI)

Nearest PDB structures (foldseek):
  3hv8-assembly1_A  TM=1.004E+00  e=4.212E-50  Pseudomonas aeruginosa PAO1
  4ag0-assembly1_B  TM=9.771E-01  e=2.685E-43  Pseudomonas aeruginosa
  3pfm-assembly1_A-2  TM=8.699E-01  e=3.045E-19  Pseudomonas protegens Pf-5
  3pju-assembly1_A  TM=8.814E-01  e=1.495E-18  Pseudomonas fluorescens Pf0-1
  3pjx-assembly1_A  TM=8.822E-01  e=2.295E-18  Pseudomonas fluorescens Pf0-1

Radius of gyration: 17.8 Å; Cα contacts (8 Å, |Δi|>4): 427; chains: 1; bounding box: 38×49×41 Å

Foldseek 3Di:
DPLVVQLVVCLVVVQKAWWWFWKAFLPDDQQGEIEIAIFGQGPVRDTHHCVVRQVVCVVVVNQLSVQCVSLLVVLVVLLVGNYAYEGEHDLVLLVDPVNLVVVLVSCVVSVHDAARYEYEYELVSCVVSVVSQLVVQVSCVVSRYAYEYACADPDPCRCVSVVRHGHAAYEHRQVLLPPVVDVVSLVVNLVVQVVCVVVNHQYEYEAPDDPVSVVSCSVSPHRIYTHVNQPDIGSDSDRDND

Solvent-accessible surface area: 12017 Å² total; per-residue (Å²): 124,84,49,50,46,56,0,95,113,1,24,147,84,103,28,9,66,12,13,3,15,0,3,23,31,28,105,73,63,81,54,40,2,4,8,3,35,16,45,8,27,24,95,139,46,114,76,22,53,39,81,99,0,68,120,30,0,97,158,42,49,11,4,58,118,2,11,59,33,11,0,96,35,0,4,118,74,21,60,141,198,86,26,9,0,1,0,78,9,27,3,11,1,9,89,32,124,29,1,46,88,65,1,10,108,11,19,163,85,35,209,29,82,89,76,10,2,0,0,2,0,25,9,66,30,0,74,79,61,54,166,57,0,87,119,9,1,84,16,1,44,106,52,109,8,28,1,0,3,8,105,1,14,80,44,159,82,22,49,66,16,19,156,76,13,44,5,55,4,0,16,1,29,10,67,37,8,92,82,15,128,94,100,107,34,48,104,80,0,91,41,19,0,54,64,0,62,127,86,159,37,64,0,1,0,8,122,0,104,40,59,80,17,46,52,27,0,111,140,17,24,0,23,14,1,6,4,152,113,37,44,21,40,38,114,44,59,108,53,107,52,133

Sequence (242 aa):
GDVIAILQQALETNSFRLLFQPVISLRGDSHENYEVLLRLLNPQGQEVPPAEFLHAAKEAGLAEKIDRWVILNSIKLLAEHQTKLFVHLSSASLLQDPGLLLPWLGVALKAARLPPESLVFQQISEADATSYLKQAKQLTQGLATLHCQAAISQFGCSLNPFNALLKHLTVVQFIKIIDGSFVQDLNQVENQEILLKGLIAELHEEQQKLSIVPFVESASVLATLWWQAGATYIQGYYLLQGPSQAMDYDFS

InterPro domains:
  IPR000014 PAS domain [TIGR00229] (140-251)
  IPR000014 PAS domain [cd00130] (166-250)
  IPR000160 GGDEF domain [PF00990] (268-422)
  IPR000160 GGDEF domain [PS50887] (297-430)
  IPR000160 GGDEF domain [SM00267] (256-428)
  IPR000160 GGDEF domain [TIGR00254] (265-424)
  IPR000160 GGDEF domain [cd01949] (270-425)
  IPR001633 EAL domain [PF00563] (446-678)
  IPR001633 EAL domain [PS50883] (440-691)
  IPR001633 EAL domain [SM00052] (439-683)
  IPR001633 EAL domain [cd01948] (447-683)
  IPR001789 Signal transduction response regulator, receiver domain [PS50110] (9-124)
  IPR011006 CheY-like superfamily [SSF52172] (6-142)
  IPR013767 PAS fold [PF00989] (147-250)
  IPR029787 Nucleotide cyclase [SSF55073] (273-430)
  IPR035919 EAL domain superfamily [G3DSA:3.20.20.450] (441-691)
  IPR035919 EAL domain superfamily [SSF141868] (446-681)
  IPR035965 PAS domain superfamily [SSF55785] (131-251)
  IPR043128 Reverse transcriptase/Diguanylate cyclase domain [G3DSA:3.30.70.270] (256-431)